Protein AF-0000000079326657 (afdb_homodimer)

Nearest PDB structures (foldseek):
  1sd4-assembly1_B  TM=8.978E-01  e=1.562E-07  Staphylococcus aureus
  1xsd-assembly1_A-2  TM=8.462E-01  e=5.809E-07  Staphylococcus aureus
  1sax-assembly1_A  TM=8.426E-01  e=8.999E-07  Staphylococcus aureus subsp. aureus N315
  1p6r-assembly1_A  TM=9.127E-01  e=4.926E-05  Bacillus licheniformis
  2mh2-assembly1_A  TM=9.034E-01  e=1.273E-03  Mus musculus

pLDDT: mean 90.38, std 8.53, range [45.41, 98.25]

Radius of gyration: 21.2 Å; Cα contacts (8 Å, |Δi|>4): 257; chains: 2; bounding box: 52×60×44 Å

Foldseek 3Di:
DDDDDDDPLLVLLVVQQLVDPDWDWLVSSQVVVCVPPVDDSVSSVVSVVVCVVSVQWDWDDDDPTITIHGPAHPVRVCVVVVVVCCCPPVVVDPVSVVVVCVVVVVDDPVNVVVVVVVVVVVVD/DDDDDDDPLLVLLVVQQLVDPDWDWLVSSQVVVCVPPVDDSVSSVVSVVVCVVSVQWDWDDDDPTITIHGPAHPVRVCVVVVVVCCCPVVVVDPVSVVVVCVVVVVDDPVNVVVVVVVVVVVVD

Structure (mmCIF, N/CA/C/O backbone):
data_AF-0000000079326657-model_v1
#
loop_
_entity.id
_entity.type
_entity.pdbx_description
1 polymer 'Transcriptional regulator'
#
loop_
_atom_site.group_PDB
_atom_site.id
_atom_site.type_symbol
_atom_site.label_atom_id
_atom_site.label_alt_id
_atom_site.label_comp_id
_atom_site.label_asym_id
_atom_site.label_entity_id
_atom_site.label_seq_id
_atom_site.pdbx_PDB_ins_code
_atom_site.Cartn_x
_atom_site.Cartn_y
_atom_site.Cartn_z
_atom_site.occupancy
_atom_site.B_iso_or_equiv
_atom_site.auth_seq_id
_atom_site.auth_comp_id
_atom_site.auth_asym_id
_atom_site.auth_atom_id
_atom_site.pdbx_PDB_model_num
ATOM 1 N N . MET A 1 1 ? 8.898 -16.25 8.758 1 51.97 1 MET A N 1
ATOM 2 C CA . MET A 1 1 ? 9.469 -15.336 7.773 1 51.97 1 MET A CA 1
ATOM 3 C C . MET A 1 1 ? 8.656 -14.039 7.699 1 51.97 1 MET A C 1
ATOM 5 O O . MET A 1 1 ? 7.422 -14.078 7.68 1 51.97 1 MET A O 1
ATOM 9 N N . ASN A 1 2 ? 9.188 -12.836 8.07 1 71.56 2 ASN A N 1
ATOM 10 C CA . ASN A 1 2 ? 8.469 -11.57 8.172 1 71.56 2 ASN A CA 1
ATOM 11 C C . ASN A 1 2 ? 8.242 -10.938 6.805 1 71.56 2 ASN A C 1
ATOM 13 O O . ASN A 1 2 ? 9.195 -10.672 6.07 1 71.56 2 ASN A O 1
ATOM 17 N N . ILE A 1 3 ? 7.027 -11.086 6.191 1 86.12 3 ILE A N 1
ATOM 18 C CA . ILE A 1 3 ? 6.672 -10.57 4.871 1 86.12 3 ILE A CA 1
ATOM 19 C C . ILE A 1 3 ? 6.832 -9.055 4.844 1 86.12 3 ILE A C 1
ATOM 21 O O . ILE A 1 3 ? 6.434 -8.367 5.785 1 86.12 3 ILE A O 1
ATOM 25 N N . SER A 1 4 ? 7.668 -8.641 3.816 1 87.62 4 SER A N 1
ATOM 26 C CA . SER A 1 4 ? 7.828 -7.199 3.639 1 87.62 4 SER A CA 1
ATOM 27 C C . SER A 1 4 ? 6.953 -6.684 2.5 1 87.62 4 SER A C 1
ATOM 29 O O . SER A 1 4 ? 6.656 -7.418 1.556 1 87.62 4 SER A O 1
ATOM 31 N N . LYS A 1 5 ? 6.547 -5.473 2.67 1 89.12 5 LYS A N 1
ATOM 32 C CA . LYS A 1 5 ? 5.801 -4.844 1.583 1 89.12 5 LYS A CA 1
ATOM 33 C C . LYS A 1 5 ? 6.68 -4.668 0.345 1 89.12 5 LYS A C 1
ATOM 35 O O . LYS A 1 5 ? 7.855 -4.316 0.457 1 89.12 5 LYS A O 1
ATOM 40 N N . ILE A 1 6 ? 6.094 -4.852 -0.847 1 91.44 6 ILE A N 1
ATOM 41 C CA . ILE A 1 6 ? 6.875 -4.719 -2.072 1 91.44 6 ILE A CA 1
ATOM 42 C C . ILE A 1 6 ? 6.199 -3.719 -3.008 1 91.44 6 ILE A C 1
ATOM 44 O O . ILE A 1 6 ? 4.984 -3.527 -2.949 1 91.44 6 ILE A O 1
ATOM 48 N N . PRO A 1 7 ? 7.012 -3.084 -3.881 1 90.06 7 PRO A N 1
ATOM 49 C CA . PRO A 1 7 ? 6.445 -2.119 -4.824 1 90.06 7 PRO A CA 1
ATOM 50 C C . PRO A 1 7 ? 5.605 -2.783 -5.914 1 90.06 7 PRO A C 1
ATOM 52 O O . PRO A 1 7 ? 5.641 -4.008 -6.066 1 90.06 7 PRO A O 1
ATOM 55 N N . GLN A 1 8 ? 4.934 -1.971 -6.727 1 88.25 8 GLN A N 1
ATOM 56 C CA . GLN A 1 8 ? 4 -2.439 -7.746 1 88.25 8 GLN A CA 1
ATOM 57 C C . GLN A 1 8 ? 4.711 -3.289 -8.797 1 88.25 8 GLN A C 1
ATOM 59 O O . GLN A 1 8 ? 4.164 -4.289 -9.266 1 88.25 8 GLN A O 1
ATOM 64 N N . SER A 1 9 ? 5.902 -2.873 -9.125 1 90.56 9 SER A N 1
ATOM 65 C CA . SER A 1 9 ? 6.637 -3.602 -10.156 1 90.56 9 SER A CA 1
ATOM 66 C C . SER A 1 9 ? 6.941 -5.027 -9.711 1 90.56 9 SER A C 1
ATOM 68 O O . SER A 1 9 ? 6.812 -5.969 -10.492 1 90.56 9 SER A O 1
ATOM 70 N N . GLU A 1 10 ? 7.289 -5.195 -8.484 1 94.69 10 GL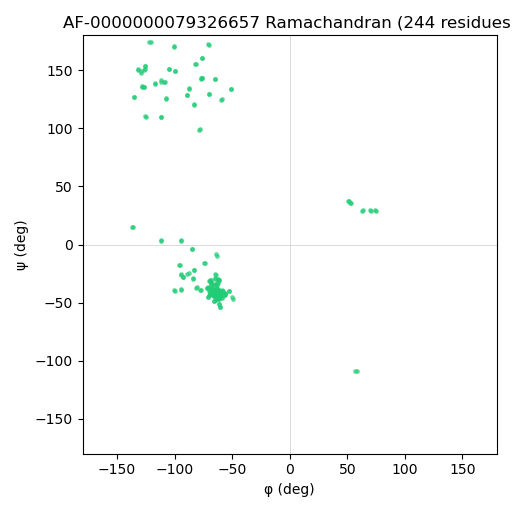U A N 1
ATOM 71 C CA . GLU A 1 10 ? 7.547 -6.523 -7.934 1 94.69 10 GLU A CA 1
ATOM 72 C C . GLU A 1 10 ? 6.254 -7.324 -7.805 1 94.69 10 GLU A C 1
ATOM 74 O O . GLU A 1 10 ? 6.234 -8.531 -8.055 1 94.69 10 GLU A O 1
ATOM 79 N N . LEU A 1 11 ? 5.277 -6.652 -7.461 1 93.06 11 LEU A N 1
ATOM 80 C CA . LEU A 1 11 ? 3.982 -7.305 -7.309 1 93.06 11 LEU A CA 1
ATOM 81 C C . LEU A 1 11 ? 3.494 -7.859 -8.641 1 93.06 11 LEU A C 1
ATOM 83 O O . LEU A 1 11 ? 2.926 -8.953 -8.688 1 93.06 11 LEU A O 1
ATOM 87 N N . ASN A 1 12 ? 3.723 -7.141 -9.641 1 92.38 12 ASN A N 1
ATOM 88 C CA . ASN A 1 12 ? 3.334 -7.605 -10.969 1 92.38 12 ASN A CA 1
ATOM 89 C C . ASN A 1 12 ? 4.02 -8.922 -11.328 1 92.38 12 ASN A C 1
ATOM 91 O O . ASN A 1 12 ? 3.4 -9.805 -11.93 1 92.38 12 ASN A O 1
ATOM 95 N N . VAL A 1 13 ? 5.234 -8.977 -10.969 1 95.25 13 VAL A N 1
ATOM 96 C CA . VAL A 1 13 ? 5.98 -10.211 -11.211 1 95.25 13 VAL A CA 1
ATOM 97 C C . VAL A 1 13 ? 5.387 -11.344 -10.391 1 95.25 13 VAL A C 1
ATOM 99 O O . VAL A 1 13 ? 5.184 -12.453 -10.898 1 95.25 13 VAL A O 1
ATOM 102 N N . MET A 1 14 ? 5.09 -11.055 -9.156 1 95.75 14 MET A N 1
ATOM 103 C CA . MET A 1 14 ? 4.539 -12.07 -8.266 1 95.75 14 MET A CA 1
ATOM 104 C C . MET A 1 14 ? 3.193 -12.57 -8.781 1 95.75 14 MET A C 1
ATOM 106 O O . MET A 1 14 ? 2.879 -13.758 -8.664 1 95.75 14 MET A O 1
ATOM 110 N N . LYS A 1 15 ? 2.428 -11.664 -9.305 1 94 15 LYS A N 1
ATOM 111 C CA . LYS A 1 15 ? 1.13 -12.055 -9.852 1 94 15 LYS A CA 1
ATOM 112 C C . LYS A 1 15 ? 1.285 -13.102 -10.945 1 94 15 LYS A C 1
ATOM 114 O O . LYS A 1 15 ? 0.488 -14.039 -11.039 1 94 15 LYS A O 1
ATOM 119 N N . VAL A 1 16 ? 2.293 -12.945 -11.773 1 94.75 16 VAL A N 1
ATOM 120 C CA . VAL A 1 16 ? 2.57 -13.906 -12.836 1 94.75 16 VAL A CA 1
ATOM 121 C C . VAL A 1 16 ? 2.971 -15.25 -12.227 1 94.75 16 VAL A C 1
ATOM 123 O O . VAL A 1 16 ? 2.486 -16.297 -12.656 1 94.75 16 VAL A O 1
ATOM 126 N N . VAL A 1 17 ? 3.787 -15.211 -11.203 1 96.75 17 VAL A N 1
ATOM 127 C CA . VAL A 1 17 ? 4.273 -16.438 -10.57 1 96.75 17 VAL A CA 1
ATOM 128 C C . VAL A 1 17 ? 3.119 -17.141 -9.859 1 96.75 17 VAL A C 1
ATOM 130 O O . VAL A 1 17 ? 2.977 -18.359 -9.969 1 96.75 17 VAL A O 1
ATOM 133 N N . TRP A 1 18 ? 2.295 -16.391 -9.188 1 95.75 18 TRP A N 1
ATOM 134 C CA . TRP A 1 18 ? 1.171 -16.953 -8.445 1 95.75 18 TRP A CA 1
ATOM 135 C C . TRP A 1 18 ? 0.161 -17.594 -9.391 1 95.75 18 TRP A C 1
ATOM 137 O O . TRP A 1 18 ? -0.56 -18.516 -9 1 95.75 18 TRP A O 1
ATOM 147 N N . ALA A 1 19 ? 0.091 -17.094 -10.539 1 93.88 19 ALA A N 1
ATOM 148 C CA . ALA A 1 19 ? -0.879 -17.594 -11.508 1 93.88 19 ALA A CA 1
ATOM 149 C C . ALA A 1 19 ? -0.447 -18.953 -12.062 1 93.88 19 ALA A C 1
ATOM 151 O O . ALA A 1 19 ? -1.248 -19.672 -12.672 1 93.88 19 ALA A O 1
ATOM 152 N N . SER A 1 20 ? 0.834 -19.125 -11.773 1 92 20 SER A N 1
ATOM 153 C CA . SER A 1 20 ? 1.354 -20.391 -12.266 1 92 20 SER A CA 1
ATOM 154 C C . SER A 1 20 ? 1.181 -21.5 -11.227 1 92 20 SER A C 1
ATOM 156 O O . SER A 1 20 ? 1.355 -21.266 -10.031 1 92 20 SER A O 1
ATOM 158 N N . ASN A 1 21 ? 0.667 -22.578 -11.477 1 84.19 21 ASN A N 1
ATOM 159 C CA . ASN A 1 21 ? 0.466 -23.703 -10.57 1 84.19 21 ASN A CA 1
ATOM 160 C C . ASN A 1 21 ? 1.79 -24.359 -10.188 1 84.19 21 ASN A C 1
ATOM 162 O O . ASN A 1 21 ? 1.931 -24.875 -9.078 1 84.19 21 ASN A O 1
ATOM 166 N N . ASP A 1 22 ? 2.752 -24.344 -11.07 1 90.25 22 ASP A N 1
ATOM 167 C CA . ASP A 1 22 ? 4.059 -24.969 -10.883 1 90.25 22 ASP A CA 1
ATOM 168 C C . ASP A 1 22 ? 5.18 -23.938 -10.992 1 90.25 22 ASP A C 1
ATOM 170 O O . ASP A 1 22 ? 4.918 -22.75 -11.188 1 90.25 22 ASP A O 1
ATOM 174 N N . ALA A 1 23 ? 6.406 -24.469 -10.688 1 95.75 23 ALA A N 1
ATOM 175 C CA . ALA A 1 23 ? 7.562 -23.609 -10.922 1 95.75 23 ALA A CA 1
ATOM 176 C C . ALA A 1 23 ? 7.535 -23.031 -12.336 1 95.75 23 ALA A C 1
ATOM 178 O O . ALA A 1 23 ? 7.18 -23.719 -13.289 1 95.75 23 ALA A O 1
ATOM 179 N N . ILE A 1 24 ? 7.777 -21.766 -12.406 1 97.31 24 ILE A N 1
ATOM 180 C CA . ILE A 1 24 ? 7.723 -21.094 -13.695 1 97.31 24 ILE A CA 1
ATOM 181 C C . ILE A 1 24 ? 9.125 -20.656 -14.109 1 97.31 24 ILE A C 1
ATOM 183 O O . ILE A 1 24 ? 9.906 -20.188 -13.273 1 97.31 24 ILE A O 1
ATOM 187 N N . SER A 1 25 ? 9.422 -20.766 -15.367 1 96.88 25 SER A N 1
ATOM 188 C CA . SER A 1 25 ? 10.766 -20.438 -15.852 1 96.88 25 SER A CA 1
ATOM 189 C C . SER A 1 25 ? 10.922 -18.938 -16.078 1 96.88 25 SER A C 1
ATOM 191 O O . SER A 1 25 ? 9.938 -18.234 -16.281 1 96.88 25 SER A O 1
ATOM 193 N N . SER A 1 26 ? 12.156 -18.516 -16.016 1 95.38 26 SER A N 1
ATOM 194 C CA . SER A 1 26 ? 12.453 -17.125 -16.344 1 95.38 26 SER A CA 1
ATOM 195 C C . SER A 1 26 ? 11.891 -16.734 -17.703 1 95.38 26 SER A C 1
ATOM 197 O O . SER A 1 26 ? 11.328 -15.648 -17.859 1 95.38 26 SER A O 1
ATOM 199 N N . LYS A 1 27 ? 12 -17.641 -18.641 1 94.69 27 LYS A N 1
ATOM 200 C CA . LYS A 1 27 ? 11.5 -17.391 -20 1 94.69 27 LYS A CA 1
ATOM 201 C C . LYS A 1 27 ? 10 -17.141 -19.984 1 94.69 27 LYS A C 1
ATOM 203 O O . LYS A 1 27 ? 9.516 -16.203 -20.641 1 94.69 27 LYS A O 1
ATOM 208 N N . GLU A 1 28 ? 9.273 -17.938 -19.312 1 94.69 28 GLU A N 1
ATOM 209 C CA . GLU A 1 28 ? 7.82 -17.812 -19.25 1 94.69 28 GLU A CA 1
ATOM 210 C C . GLU A 1 28 ? 7.414 -16.516 -18.562 1 94.69 28 GLU A C 1
ATOM 212 O O . GLU A 1 28 ? 6.477 -15.836 -18.984 1 94.69 28 GLU A O 1
ATOM 217 N N . VAL A 1 29 ? 8.109 -16.141 -17.469 1 95.75 29 VAL A N 1
ATOM 218 C CA . VAL A 1 29 ? 7.805 -14.914 -16.734 1 95.75 29 VAL A CA 1
ATOM 219 C C . VAL A 1 29 ? 8.023 -13.703 -17.656 1 95.75 29 VAL A C 1
ATOM 221 O O . VAL A 1 29 ? 7.184 -12.805 -17.703 1 95.75 29 VAL A O 1
ATOM 224 N N . ILE A 1 30 ? 9.133 -13.734 -18.391 1 94.44 30 ILE A N 1
ATOM 225 C CA . ILE A 1 30 ? 9.492 -12.641 -19.281 1 94.44 30 ILE A CA 1
ATOM 226 C C . ILE A 1 30 ? 8.43 -12.492 -20.375 1 94.44 30 ILE A C 1
ATOM 228 O O . ILE A 1 30 ? 7.957 -11.383 -20.641 1 94.44 30 ILE A O 1
ATOM 232 N N . THR A 1 31 ? 8.039 -13.617 -20.953 1 94.06 31 THR A N 1
ATOM 233 C CA . THR A 1 31 ? 7.062 -13.609 -22.047 1 94.06 31 THR A CA 1
ATOM 234 C C . THR A 1 31 ? 5.727 -13.055 -21.562 1 94.06 31 THR A C 1
ATOM 236 O O . THR A 1 31 ? 5.121 -12.219 -22.234 1 94.06 31 THR A O 1
ATOM 239 N N . LYS A 1 32 ? 5.312 -13.461 -20.375 1 92.38 32 LYS A N 1
ATOM 240 C CA . LYS A 1 32 ? 4.023 -13.039 -19.828 1 92.38 32 LYS A CA 1
ATOM 241 C C . LYS A 1 32 ? 4.027 -11.555 -19.484 1 92.38 32 LYS A C 1
ATOM 243 O O . LYS A 1 32 ? 3.02 -10.859 -19.656 1 92.38 32 LYS A O 1
ATOM 248 N N . LEU A 1 33 ? 5.16 -11.062 -19.031 1 91.94 33 LEU A N 1
ATOM 249 C CA . LEU A 1 33 ? 5.25 -9.656 -18.641 1 91.94 33 LEU A CA 1
ATOM 250 C C . LEU A 1 33 ? 5.434 -8.766 -19.875 1 91.94 33 LEU A C 1
ATOM 252 O O . LEU A 1 33 ? 4.969 -7.625 -19.891 1 91.94 33 LEU A O 1
ATOM 256 N N . GLN A 1 34 ? 6.16 -9.219 -20.828 1 88.12 34 GLN A N 1
ATOM 257 C CA . GLN A 1 34 ? 6.32 -8.461 -22.078 1 88.12 34 GLN A CA 1
ATOM 258 C C . GLN A 1 34 ? 4.98 -8.266 -22.766 1 88.12 34 GLN A C 1
ATOM 260 O O . GLN A 1 34 ? 4.719 -7.199 -23.344 1 88.12 34 GLN A O 1
ATOM 265 N N . GLU A 1 35 ? 4.27 -9.266 -22.75 1 81.75 35 GLU A N 1
ATOM 266 C CA . GLU A 1 35 ? 2.947 -9.203 -23.359 1 81.75 35 GLU A CA 1
ATOM 267 C C . GLU A 1 35 ? 2.059 -8.18 -22.656 1 81.75 35 GLU A C 1
ATOM 269 O O . GLU A 1 35 ? 1.259 -7.496 -23.297 1 81.75 35 GLU A O 1
ATOM 274 N N . LYS A 1 36 ? 2.285 -8.008 -21.422 1 72.25 36 LYS A N 1
ATOM 275 C CA . LYS A 1 36 ? 1.394 -7.164 -20.641 1 72.25 36 LYS A CA 1
ATOM 276 C C . LYS A 1 36 ? 1.917 -5.734 -20.562 1 72.25 36 LYS A C 1
ATOM 278 O O . LYS A 1 36 ? 1.144 -4.777 -20.656 1 72.25 36 LYS A O 1
ATOM 283 N N . ASN A 1 37 ? 3.277 -5.559 -20.422 1 70.06 37 ASN A N 1
ATOM 284 C CA . ASN A 1 37 ? 3.711 -4.207 -20.078 1 70.06 37 ASN A CA 1
ATOM 285 C C . ASN A 1 37 ? 4.914 -3.775 -20.906 1 70.06 37 ASN A C 1
ATOM 287 O O . ASN A 1 37 ? 5.566 -2.779 -20.594 1 70.06 37 ASN A O 1
ATOM 291 N N . SER A 1 38 ? 5.152 -4.477 -21.922 1 77.06 38 SER A N 1
ATOM 292 C CA . SER A 1 38 ? 6.316 -4.141 -22.734 1 77.06 38 SER A CA 1
ATOM 293 C C . SER A 1 38 ? 7.578 -4.047 -21.875 1 77.06 38 SER A C 1
ATOM 295 O O . SER A 1 38 ? 8.414 -3.17 -22.094 1 77.06 38 SER A O 1
ATOM 297 N N . TRP A 1 39 ? 7.629 -4.879 -20.906 1 81.25 39 TRP A N 1
ATOM 298 C CA . TRP A 1 39 ? 8.766 -4.879 -19.984 1 81.25 39 TRP A CA 1
ATOM 299 C C . TRP A 1 39 ? 9.984 -5.527 -20.625 1 81.25 39 TRP A C 1
ATOM 301 O O . TRP A 1 39 ? 9.875 -6.57 -21.266 1 81.25 39 TRP A O 1
ATOM 311 N N . LYS A 1 40 ? 11.016 -4.836 -20.203 1 87 40 LYS A N 1
ATOM 312 C CA . LYS A 1 40 ? 12.281 -5.348 -20.719 1 87 40 LYS A CA 1
ATOM 313 C C . LYS A 1 40 ? 12.711 -6.602 -19.969 1 87 40 LYS A C 1
ATOM 315 O O . LYS A 1 40 ? 12.523 -6.691 -18.75 1 87 40 LYS A O 1
ATOM 320 N N . ARG A 1 41 ? 13.266 -7.477 -20.734 1 90.12 41 ARG A N 1
ATOM 321 C CA . ARG A 1 41 ? 13.812 -8.703 -20.156 1 90.12 41 ARG A CA 1
ATOM 322 C C . ARG A 1 41 ? 14.703 -8.398 -18.953 1 90.12 41 ARG A C 1
ATOM 324 O O . ARG A 1 41 ? 14.57 -9.023 -17.906 1 90.12 41 ARG A O 1
ATOM 331 N N . THR A 1 42 ? 15.602 -7.48 -18.984 1 91.56 42 THR A N 1
ATOM 332 C CA . THR A 1 42 ? 16.547 -7.148 -17.922 1 91.56 42 THR A CA 1
ATOM 333 C C . THR A 1 42 ? 15.82 -6.66 -16.672 1 91.56 42 THR A C 1
ATOM 335 O O . THR A 1 42 ? 16.234 -6.945 -15.555 1 91.56 42 THR A O 1
ATOM 338 N N . THR A 1 43 ? 14.75 -5.98 -16.875 1 92.62 43 THR A N 1
ATOM 339 C CA . THR A 1 43 ? 13.938 -5.512 -15.766 1 92.62 43 THR A CA 1
ATOM 340 C C . THR A 1 43 ? 13.32 -6.684 -15.008 1 92.62 43 THR A C 1
ATOM 342 O O . THR A 1 43 ? 13.383 -6.742 -13.781 1 92.62 43 THR A O 1
ATOM 345 N N . THR A 1 44 ? 12.844 -7.566 -15.859 1 95.25 44 THR A N 1
ATOM 346 C CA . THR A 1 44 ? 12.203 -8.742 -15.273 1 95.25 44 THR A CA 1
ATOM 347 C C . THR A 1 44 ? 13.203 -9.547 -14.453 1 95.25 44 THR A C 1
ATOM 349 O O . THR A 1 44 ? 12.914 -9.93 -13.312 1 95.25 44 THR A O 1
ATOM 352 N N . LEU A 1 45 ? 14.359 -9.703 -15 1 95.25 45 LEU A N 1
ATOM 353 C CA . LEU A 1 45 ? 15.367 -10.508 -14.328 1 95.25 45 LEU A CA 1
ATOM 354 C C . LEU A 1 45 ? 15.844 -9.828 -13.047 1 95.25 45 LEU A C 1
ATOM 356 O O . LEU A 1 45 ? 16.062 -10.492 -12.031 1 95.25 45 LEU A O 1
ATOM 360 N N . THR A 1 46 ? 15.969 -8.547 -13.07 1 96.31 46 THR A N 1
ATOM 361 C CA . THR A 1 46 ? 16.359 -7.789 -11.891 1 96.31 46 THR A CA 1
ATOM 362 C C . THR A 1 46 ? 15.312 -7.93 -10.781 1 96.31 46 THR A C 1
ATOM 364 O O . THR A 1 46 ? 15.664 -8.133 -9.617 1 96.31 46 THR A O 1
ATOM 367 N N . LEU A 1 47 ? 14.102 -7.914 -11.156 1 96.75 47 LEU A N 1
ATOM 368 C CA . LEU A 1 47 ? 13.016 -8.008 -10.188 1 96.75 47 LEU A CA 1
ATOM 369 C C . LEU A 1 47 ? 12.93 -9.414 -9.609 1 96.75 47 LEU A C 1
ATOM 371 O O . LEU A 1 47 ? 12.656 -9.578 -8.414 1 96.75 47 LEU A O 1
ATOM 375 N N . LEU A 1 48 ? 13.18 -10.359 -10.469 1 97.69 48 LEU A N 1
ATOM 376 C CA . LEU A 1 48 ? 13.18 -11.734 -10 1 97.69 48 LEU A CA 1
ATOM 377 C C . LEU A 1 48 ? 14.289 -11.953 -8.969 1 97.69 48 LEU A C 1
ATOM 379 O O . LEU A 1 48 ? 14.055 -12.57 -7.926 1 97.69 48 LEU A O 1
ATOM 383 N N . ALA A 1 49 ? 15.414 -11.461 -9.234 1 97.56 49 ALA A N 1
ATOM 384 C CA . ALA A 1 49 ? 16.547 -11.586 -8.312 1 97.56 49 ALA A CA 1
ATOM 385 C C . ALA A 1 49 ? 16.234 -10.906 -6.98 1 97.56 49 ALA A C 1
ATOM 387 O O . ALA A 1 49 ? 16.562 -11.43 -5.914 1 97.56 49 ALA A O 1
ATOM 388 N N . LYS A 1 50 ? 15.609 -9.789 -7.02 1 97.31 50 LYS A N 1
ATOM 389 C CA . LYS A 1 50 ? 15.234 -9.055 -5.812 1 97.31 50 LYS A CA 1
ATOM 390 C C . LYS A 1 50 ? 14.219 -9.844 -4.984 1 97.31 50 LYS A C 1
ATOM 392 O O . LYS A 1 50 ? 14.32 -9.906 -3.758 1 97.31 50 LYS A O 1
ATOM 397 N N . LEU A 1 51 ? 13.336 -10.461 -5.645 1 97.75 51 LEU A N 1
ATOM 398 C CA . LEU A 1 51 ? 12.297 -11.227 -4.973 1 97.75 51 LEU A CA 1
ATOM 399 C C . LEU A 1 51 ? 12.883 -12.477 -4.312 1 97.75 51 LEU A C 1
ATOM 401 O O . LEU A 1 51 ? 12.406 -12.906 -3.26 1 97.75 51 LEU A O 1
ATOM 405 N N . VAL A 1 52 ? 13.93 -13.031 -4.902 1 97.62 52 VAL A N 1
ATOM 406 C CA . VAL A 1 52 ? 14.625 -14.156 -4.293 1 97.62 52 VAL A CA 1
ATOM 407 C C . VAL A 1 52 ? 15.359 -13.695 -3.035 1 97.62 52 VAL A C 1
ATOM 409 O O . VAL A 1 52 ? 15.297 -14.352 -1.994 1 97.62 52 VAL A O 1
ATOM 412 N N . ARG A 1 53 ? 15.984 -12.586 -3.172 1 96.62 53 ARG A N 1
ATOM 413 C CA . ARG A 1 53 ? 16.703 -12.039 -2.029 1 96.62 53 ARG A CA 1
ATOM 414 C C . ARG A 1 53 ? 15.758 -11.727 -0.876 1 96.62 53 ARG A C 1
ATOM 416 O O . ARG A 1 53 ? 16.109 -11.922 0.291 1 96.62 53 ARG A O 1
ATOM 423 N N . LYS A 1 54 ? 14.578 -11.336 -1.214 1 95.94 54 LYS A N 1
ATOM 424 C CA . LYS A 1 54 ? 13.578 -10.977 -0.21 1 95.94 54 LYS A CA 1
ATOM 425 C C . LYS A 1 54 ? 12.836 -12.211 0.296 1 95.94 54 LYS A C 1
ATOM 427 O O . LYS A 1 54 ? 11.914 -12.094 1.099 1 95.94 54 LYS A O 1
ATOM 432 N N . GLU A 1 55 ? 13.164 -13.352 -0.316 1 96.75 55 GLU A N 1
ATOM 433 C CA . GLU A 1 55 ? 12.625 -14.641 0.091 1 96.75 55 GLU A CA 1
ATOM 434 C C . GLU A 1 55 ? 11.141 -14.758 -0.27 1 96.75 55 GLU A C 1
ATOM 436 O O . GLU A 1 55 ? 10.375 -15.398 0.447 1 96.75 55 GLU A O 1
ATOM 441 N N . PHE A 1 56 ? 10.812 -14.055 -1.307 1 97.56 56 PHE A N 1
ATOM 442 C CA . PHE A 1 56 ? 9.484 -14.234 -1.874 1 97.56 56 PHE A CA 1
ATOM 443 C C . PHE A 1 56 ? 9.453 -15.422 -2.828 1 97.56 56 PHE A C 1
ATOM 445 O O . PHE A 1 56 ? 8.414 -16.062 -2.996 1 97.56 56 PHE A O 1
ATOM 452 N N . LEU A 1 57 ? 10.633 -15.641 -3.414 1 97.88 57 LEU A N 1
ATOM 453 C CA . LEU A 1 57 ? 10.781 -16.703 -4.402 1 97.88 57 LEU A CA 1
ATOM 454 C C . LEU A 1 57 ? 12.008 -17.562 -4.102 1 97.88 57 LEU A C 1
ATOM 456 O O . LEU A 1 57 ? 12.992 -17.062 -3.549 1 97.88 57 LEU A O 1
ATOM 460 N N . SER A 1 58 ? 11.914 -18.75 -4.477 1 97.88 58 SER A N 1
ATOM 461 C CA . SER A 1 58 ? 13.086 -19.609 -4.617 1 97.88 58 SER A CA 1
ATOM 462 C C . SER A 1 58 ? 13.453 -19.797 -6.086 1 97.88 58 SER A C 1
ATOM 464 O O . SER A 1 58 ? 12.594 -19.75 -6.961 1 97.88 58 SER A O 1
ATOM 466 N N . ALA A 1 59 ? 14.688 -20 -6.309 1 97.88 59 ALA A N 1
ATOM 467 C CA . ALA A 1 59 ? 15.188 -20.156 -7.672 1 97.88 59 ALA A CA 1
ATOM 468 C C . ALA A 1 59 ? 16.031 -21.422 -7.801 1 97.88 59 ALA A C 1
ATOM 470 O O . ALA A 1 59 ? 16.812 -21.75 -6.902 1 97.88 59 ALA A O 1
ATOM 471 N N . GLU A 1 60 ? 15.766 -22.109 -8.883 1 97.31 60 GLU A N 1
ATOM 472 C CA . GLU A 1 60 ? 16.547 -23.297 -9.211 1 97.31 60 GLU A CA 1
ATOM 473 C C . GLU A 1 60 ? 16.922 -23.312 -10.688 1 97.31 60 GLU A C 1
ATOM 475 O O . GLU A 1 60 ? 16.047 -23.234 -11.555 1 97.31 60 GLU A O 1
ATOM 480 N N . LYS A 1 61 ? 18.141 -23.453 -10.891 1 95.94 61 LYS A N 1
ATOM 481 C CA . LYS A 1 61 ? 18.578 -23.547 -12.281 1 95.94 61 LYS A CA 1
ATOM 482 C C . LYS A 1 61 ? 18.422 -24.969 -12.805 1 95.94 61 LYS A C 1
ATOM 484 O O . LYS A 1 61 ? 18.938 -25.922 -12.203 1 95.94 61 LYS A O 1
ATOM 489 N N . ILE A 1 62 ? 17.688 -25.141 -13.781 1 93.44 62 ILE A N 1
ATOM 490 C CA . ILE A 1 62 ? 17.5 -26.422 -14.445 1 93.44 62 ILE A CA 1
ATOM 491 C C . ILE A 1 62 ? 17.812 -26.297 -15.93 1 93.44 62 ILE A C 1
ATOM 493 O O . ILE A 1 62 ? 17 -25.766 -16.703 1 93.44 62 ILE A O 1
ATOM 497 N N . LYS A 1 63 ? 18.875 -26.891 -16.297 1 91.75 63 LYS A N 1
ATOM 498 C CA . LYS A 1 63 ? 19.328 -26.844 -17.688 1 91.75 63 LYS A CA 1
ATOM 499 C C . LYS A 1 63 ? 19.547 -25.391 -18.141 1 91.75 63 LYS A C 1
ATOM 501 O O . LYS A 1 63 ? 20.328 -24.656 -17.531 1 91.75 63 LYS A O 1
ATOM 506 N N . MET A 1 64 ? 18.672 -24.828 -19.047 1 91.75 64 MET A N 1
ATOM 507 C CA . MET A 1 64 ? 18.891 -23.531 -19.688 1 91.75 64 MET A CA 1
ATOM 508 C C . MET A 1 64 ? 18.172 -22.422 -18.938 1 91.75 64 MET A C 1
ATOM 510 O O . MET A 1 64 ? 18.562 -21.25 -19.047 1 91.75 64 MET A O 1
ATOM 514 N N . TYR A 1 65 ? 17.25 -22.844 -18.141 1 93.75 65 TYR A N 1
ATOM 515 C CA . TYR A 1 65 ? 16.438 -21.797 -17.547 1 93.75 65 TYR A CA 1
ATOM 516 C C . TYR A 1 65 ? 16.406 -21.906 -16.031 1 93.75 65 TYR A C 1
ATOM 518 O O . TYR A 1 65 ? 16.719 -22.969 -15.477 1 93.75 65 TYR A O 1
ATOM 526 N N . THR A 1 66 ? 16.25 -20.766 -15.406 1 97.19 66 THR A N 1
ATOM 527 C CA . THR A 1 66 ? 16 -20.734 -13.969 1 97.19 66 THR A CA 1
ATOM 528 C C . THR A 1 66 ? 14.508 -20.844 -13.68 1 97.19 66 THR A C 1
ATOM 530 O O . THR A 1 66 ? 13.695 -20.188 -14.32 1 97.19 66 THR A O 1
ATOM 533 N N . TYR A 1 67 ? 14.172 -21.688 -12.734 1 97.94 67 TYR A N 1
ATOM 534 C CA . TYR A 1 67 ? 12.781 -21.859 -12.352 1 97.94 67 TYR A CA 1
ATOM 535 C C . TYR A 1 67 ? 12.508 -21.25 -10.977 1 97.94 67 TYR A C 1
ATOM 537 O O . TYR A 1 67 ? 13.328 -21.375 -10.07 1 97.94 67 TYR A O 1
ATOM 545 N N . TYR A 1 68 ? 11.344 -20.609 -10.891 1 98.25 68 TYR A N 1
ATOM 546 C CA . TYR A 1 68 ? 10.984 -19.891 -9.672 1 98.25 68 TYR A CA 1
ATOM 547 C C . TYR A 1 68 ? 9.742 -20.484 -9.031 1 98.25 68 TYR A C 1
ATOM 549 O O . TYR A 1 68 ? 8.797 -20.859 -9.727 1 98.25 68 TYR A O 1
ATOM 557 N N . THR A 1 69 ? 9.836 -20.562 -7.723 1 97.38 69 THR A N 1
ATOM 558 C CA . THR A 1 69 ? 8.711 -21.016 -6.91 1 97.38 69 THR A CA 1
ATOM 559 C C . THR A 1 69 ? 8.391 -20.016 -5.812 1 97.38 69 THR A C 1
ATOM 561 O O . THR A 1 69 ? 9.289 -19.516 -5.137 1 97.38 69 THR A O 1
ATOM 564 N N . ALA A 1 70 ? 7.074 -19.797 -5.711 1 97.06 70 ALA A N 1
ATOM 565 C CA . ALA A 1 70 ? 6.672 -18.828 -4.684 1 97.06 70 ALA A CA 1
ATOM 566 C C . ALA A 1 70 ? 6.887 -19.406 -3.285 1 97.06 70 ALA A C 1
ATOM 568 O O . ALA A 1 70 ? 6.48 -20.531 -2.998 1 97.06 70 ALA A O 1
ATOM 569 N N . LEU A 1 71 ? 7.559 -18.641 -2.426 1 96.5 71 LEU A N 1
ATOM 570 C CA . LEU A 1 71 ? 7.73 -19.016 -1.025 1 96.5 71 LEU A CA 1
ATOM 571 C C . LEU A 1 71 ? 6.633 -18.406 -0.163 1 96.5 71 LEU A C 1
ATOM 573 O O . LEU A 1 71 ? 6.324 -18.922 0.916 1 96.5 71 LEU A O 1
ATOM 577 N N . ILE A 1 72 ? 6.098 -17.266 -0.605 1 95.25 72 ILE A N 1
ATOM 578 C CA . ILE A 1 72 ? 4.938 -16.609 -0.009 1 95.25 72 ILE A CA 1
ATOM 579 C C . ILE A 1 72 ? 3.727 -16.766 -0.924 1 95.25 72 ILE A C 1
ATOM 581 O O . ILE A 1 72 ? 3.787 -16.438 -2.109 1 95.25 72 ILE A O 1
ATOM 585 N N . SER A 1 73 ? 2.666 -17.266 -0.382 1 94.06 73 SER A N 1
ATOM 586 C CA . SER A 1 73 ? 1.475 -17.469 -1.202 1 94.06 73 SER A CA 1
ATOM 587 C C . SER A 1 73 ? 0.75 -16.156 -1.456 1 94.06 73 SER A C 1
ATOM 589 O O . SER A 1 73 ? 0.953 -15.172 -0.731 1 94.06 73 SER A O 1
ATOM 591 N N . LYS A 1 74 ? -0.056 -16.156 -2.453 1 92.75 74 LYS A N 1
ATOM 592 C CA . LYS A 1 74 ? -0.887 -14.984 -2.729 1 92.75 74 LYS A CA 1
ATOM 593 C C . LYS A 1 74 ? -1.747 -14.625 -1.521 1 92.75 74 LYS A C 1
ATOM 595 O O . LYS A 1 74 ? -1.837 -13.453 -1.142 1 92.75 74 LYS A O 1
ATOM 600 N N . LYS A 1 75 ? -2.311 -15.625 -0.933 1 91.19 75 LYS A N 1
ATOM 601 C CA . LYS A 1 75 ? -3.182 -15.414 0.219 1 91.19 75 LYS A CA 1
ATOM 602 C C . LYS A 1 75 ? -2.418 -14.773 1.375 1 91.19 75 LYS A C 1
ATOM 604 O O . LYS A 1 75 ? -2.902 -13.828 1.999 1 91.19 75 LYS A O 1
ATOM 609 N N . GLU A 1 76 ? -1.224 -15.258 1.652 1 92.25 76 GLU A N 1
ATOM 610 C CA . GLU A 1 76 ? -0.4 -14.719 2.732 1 92.25 76 GLU A CA 1
ATOM 611 C C . GLU A 1 76 ? -0.072 -13.25 2.496 1 92.25 76 GLU A C 1
ATOM 613 O O . GLU A 1 76 ? -0.164 -12.438 3.414 1 92.25 76 GLU A O 1
ATOM 618 N N . TYR A 1 77 ? 0.282 -13 1.284 1 93.75 77 TYR A N 1
ATOM 619 C CA . TYR A 1 77 ? 0.661 -11.617 0.993 1 93.75 77 TYR A CA 1
ATOM 620 C C . TYR A 1 77 ? -0.552 -10.695 1.048 1 93.75 77 TYR A C 1
ATOM 622 O O . TYR A 1 77 ? -0.462 -9.57 1.545 1 93.75 77 TYR A O 1
ATOM 630 N N . LEU A 1 78 ? -1.627 -11.156 0.508 1 92.5 78 LEU A N 1
ATOM 631 C CA . LEU A 1 78 ? -2.869 -10.391 0.542 1 92.5 78 LEU A CA 1
ATOM 632 C C . LEU A 1 78 ? -3.26 -10.055 1.978 1 92.5 78 LEU A C 1
ATOM 634 O O . LEU A 1 78 ? -3.66 -8.922 2.268 1 92.5 78 LEU A O 1
ATOM 638 N N . GLU A 1 79 ? -3.123 -11.016 2.84 1 91.62 79 GLU A N 1
ATOM 639 C CA . GLU A 1 79 ? -3.461 -10.812 4.246 1 91.62 79 GLU A CA 1
ATOM 640 C C . GLU A 1 79 ? -2.525 -9.797 4.895 1 91.62 79 GLU A C 1
ATOM 642 O O . GLU A 1 79 ? -2.971 -8.922 5.645 1 91.62 79 GLU A O 1
ATOM 647 N N . PHE A 1 80 ? -1.313 -9.984 4.59 1 93.19 80 PHE A N 1
ATOM 648 C CA . PHE A 1 80 ? -0.297 -9.094 5.129 1 93.19 80 PHE A CA 1
ATOM 649 C C . PHE A 1 80 ? -0.551 -7.656 4.684 1 93.19 80 PHE A C 1
ATOM 651 O O . PHE A 1 80 ? -0.656 -6.75 5.512 1 93.19 80 PHE A O 1
ATOM 658 N N . GLU A 1 81 ? -0.683 -7.453 3.369 1 93 81 GLU A N 1
ATOM 659 C CA . GLU A 1 81 ? -0.877 -6.125 2.795 1 93 81 GLU A CA 1
ATOM 660 C C . GLU A 1 81 ? -2.197 -5.516 3.254 1 93 81 GLU A C 1
ATOM 662 O O . GLU A 1 81 ? -2.277 -4.309 3.502 1 93 81 GLU A O 1
ATOM 667 N N . THR A 1 82 ? -3.217 -6.285 3.354 1 95.06 82 THR A N 1
ATOM 668 C CA . THR A 1 82 ? -4.531 -5.805 3.762 1 95.06 82 THR A CA 1
ATOM 669 C C . THR A 1 82 ? -4.504 -5.305 5.203 1 95.06 82 THR A C 1
ATOM 671 O O . THR A 1 82 ? -5.035 -4.234 5.504 1 95.06 82 THR A O 1
ATOM 674 N N . LYS A 1 83 ? -3.855 -6.07 6.047 1 93.62 83 LYS A N 1
ATOM 675 C CA . LYS A 1 83 ? -3.727 -5.66 7.441 1 93.62 83 LYS A CA 1
ATOM 676 C C . LYS A 1 83 ? -2.965 -4.344 7.559 1 93.62 83 LYS A C 1
ATOM 678 O O . LYS A 1 83 ? -3.402 -3.424 8.25 1 93.62 83 LYS A O 1
ATOM 683 N N . TYR A 1 84 ? -1.902 -4.301 6.852 1 90.5 84 TYR A N 1
ATOM 684 C CA . TYR A 1 84 ? -1.062 -3.109 6.887 1 90.5 84 TYR A CA 1
ATOM 685 C C . TYR A 1 84 ? -1.829 -1.888 6.395 1 90.5 84 TYR A C 1
ATOM 687 O O . TYR A 1 84 ? -1.831 -0.843 7.051 1 90.5 84 TYR A O 1
ATOM 695 N N . PHE A 1 85 ? -2.402 -2.07 5.277 1 93.94 85 PHE A N 1
ATOM 696 C CA . PHE A 1 85 ? -3.162 -0.99 4.66 1 93.94 85 PHE A CA 1
ATOM 697 C C . PHE A 1 85 ? -4.289 -0.528 5.574 1 93.94 85 PHE A C 1
ATOM 699 O O . PHE A 1 85 ? -4.465 0.671 5.797 1 93.94 85 PHE A O 1
ATOM 706 N N . PHE A 1 86 ? -5.027 -1.447 6.152 1 95.12 86 PHE A N 1
ATOM 707 C CA . PHE A 1 86 ? -6.199 -1.147 6.969 1 95.12 86 PHE A CA 1
ATOM 708 C C . PHE A 1 86 ? -5.805 -0.396 8.234 1 95.12 86 PHE A C 1
ATOM 710 O O . PHE A 1 86 ? -6.449 0.585 8.609 1 95.12 86 PHE A O 1
ATOM 717 N N . THR A 1 87 ? -4.719 -0.774 8.789 1 91.62 87 THR A N 1
ATOM 718 C CA . THR A 1 87 ? -4.258 -0.199 10.047 1 91.62 87 THR A CA 1
ATOM 719 C C . THR A 1 87 ? -3.633 1.175 9.82 1 91.62 87 THR A C 1
ATOM 721 O O . THR A 1 87 ? -3.959 2.135 10.523 1 91.62 87 THR A O 1
ATOM 724 N N . ASN A 1 88 ? -2.879 1.294 8.719 1 89.25 88 ASN A N 1
ATOM 725 C CA . ASN A 1 88 ? -2.057 2.49 8.562 1 89.25 88 ASN A CA 1
ATOM 726 C C . ASN A 1 88 ? -2.771 3.561 7.746 1 89.25 88 ASN A C 1
ATOM 728 O O . ASN A 1 88 ? -2.492 4.75 7.895 1 89.25 88 ASN A O 1
ATOM 732 N N . ILE A 1 89 ? -3.674 3.115 6.922 1 91.62 89 ILE A N 1
ATOM 733 C CA . ILE A 1 89 ? -4.324 4.07 6.035 1 91.62 89 ILE A CA 1
ATOM 734 C C . ILE A 1 89 ? -5.703 4.434 6.586 1 91.62 89 ILE A C 1
ATOM 736 O O . ILE A 1 89 ? -6.078 5.605 6.617 1 91.62 89 ILE A O 1
ATOM 740 N N . HIS A 1 90 ? -6.383 3.441 7.113 1 93.31 90 HIS A N 1
ATOM 741 C CA . HIS A 1 90 ? -7.746 3.695 7.566 1 93.31 90 HIS A CA 1
ATOM 742 C C . HIS A 1 90 ? -7.848 3.607 9.086 1 93.31 90 HIS A C 1
ATOM 744 O O . HIS A 1 90 ? -8.938 3.732 9.648 1 93.31 90 HIS A O 1
ATOM 750 N N . GLU A 1 91 ? -6.715 3.398 9.734 1 91.38 91 GLU A N 1
ATOM 751 C CA . GLU A 1 91 ? -6.617 3.416 11.188 1 91.38 91 GLU A CA 1
ATOM 752 C C . GLU A 1 91 ? -7.672 2.516 11.82 1 91.38 91 GLU A C 1
ATOM 754 O O . GLU A 1 91 ? -8.383 2.936 12.742 1 91.38 91 GLU A O 1
ATOM 759 N N . ASN A 1 92 ? -7.953 1.431 11.227 1 92.56 92 ASN A N 1
ATOM 760 C CA . ASN A 1 92 ? -8.805 0.365 11.742 1 92.56 92 ASN A CA 1
ATOM 761 C C . ASN A 1 92 ? -10.281 0.753 11.695 1 92.56 92 ASN A C 1
ATOM 763 O O . ASN A 1 92 ? -11.07 0.284 12.508 1 92.56 92 ASN A O 1
ATOM 767 N N . SER A 1 93 ? -10.609 1.558 10.773 1 90.25 93 SER A N 1
ATOM 768 C CA . SER A 1 93 ? -11.992 1.988 10.609 1 90.25 93 SER A CA 1
ATOM 769 C C . SER A 1 93 ? -12.594 1.439 9.32 1 90.25 93 SER A C 1
ATOM 771 O O . SER A 1 93 ? -12.273 1.913 8.234 1 90.25 93 SER A O 1
ATOM 773 N N . LEU A 1 94 ? -13.508 0.517 9.492 1 91.38 94 LEU A N 1
ATOM 774 C CA . LEU A 1 94 ? -14.211 -0.055 8.344 1 91.38 94 LEU A CA 1
ATOM 775 C C . LEU A 1 94 ? -15.055 1.002 7.645 1 91.38 94 LEU A C 1
ATOM 777 O O . LEU A 1 94 ? -15.156 1.001 6.414 1 91.38 94 LEU A O 1
ATOM 781 N N . LYS A 1 95 ? -15.578 1.888 8.391 1 87.81 95 LYS A N 1
ATOM 782 C CA . LYS A 1 95 ? -16.375 2.975 7.832 1 87.81 95 LYS A CA 1
ATOM 783 C C . LYS A 1 95 ? -15.531 3.871 6.93 1 87.81 95 LYS A C 1
ATOM 785 O O . LYS A 1 95 ? -15.953 4.227 5.828 1 87.81 95 LYS A O 1
ATOM 790 N N . SER A 1 96 ? -14.406 4.234 7.395 1 90.81 96 SER A N 1
ATOM 791 C CA . SER A 1 96 ? -13.492 5.051 6.605 1 90.81 96 SER A CA 1
ATOM 792 C C . SER A 1 96 ? -13.164 4.383 5.273 1 90.81 96 SER A C 1
ATOM 794 O O . SER A 1 96 ? -13.188 5.031 4.227 1 90.81 96 SER A O 1
ATOM 796 N N . LEU A 1 97 ? -12.938 3.111 5.324 1 94.25 97 LEU A N 1
ATOM 797 C CA . LEU A 1 97 ? -12.562 2.336 4.148 1 94.25 97 LEU A CA 1
ATOM 798 C C . LEU A 1 97 ? -13.703 2.297 3.135 1 94.25 97 LEU A C 1
ATOM 800 O O . LEU A 1 97 ? -13.508 2.627 1.962 1 94.25 97 LEU A O 1
ATOM 804 N N . ILE A 1 98 ? -14.828 1.999 3.574 1 91 98 ILE A N 1
ATOM 805 C CA . ILE A 1 98 ? -15.984 1.834 2.693 1 91 98 ILE A CA 1
ATOM 806 C C . ILE A 1 98 ? -16.406 3.189 2.129 1 91 98 ILE A C 1
ATOM 808 O O . ILE A 1 98 ? -16.75 3.297 0.954 1 91 98 ILE A O 1
ATOM 812 N N . THR A 1 99 ? -16.359 4.188 2.949 1 87.94 99 THR A N 1
ATOM 813 C CA . THR A 1 99 ? -16.688 5.531 2.498 1 87.94 99 THR A CA 1
ATOM 814 C C . THR A 1 99 ? -15.742 5.988 1.393 1 87.94 99 THR A C 1
ATOM 816 O O . THR A 1 99 ? -16.188 6.539 0.381 1 87.94 99 THR A O 1
ATOM 819 N N . ALA A 1 100 ? -14.484 5.727 1.552 1 92.25 100 ALA A N 1
ATOM 820 C CA . ALA A 1 100 ? -13.492 6.109 0.549 1 92.25 100 ALA A CA 1
ATOM 821 C C . ALA A 1 100 ? -13.742 5.379 -0.769 1 92.25 100 ALA A C 1
ATOM 823 O O . ALA A 1 100 ? -13.648 5.98 -1.843 1 92.25 100 ALA A O 1
ATOM 824 N N . LEU A 1 101 ? -14.07 4.117 -0.708 1 94.06 101 LEU A N 1
ATOM 825 C CA . LEU A 1 101 ? -14.336 3.322 -1.903 1 94.06 101 LEU A CA 1
ATOM 826 C C . LEU A 1 101 ? -15.586 3.816 -2.617 1 94.06 101 LEU A C 1
ATOM 828 O O . LEU A 1 101 ? -15.625 3.875 -3.848 1 94.06 101 LEU A O 1
ATOM 832 N N . HIS A 1 102 ? -16.516 4.156 -1.841 1 87.88 102 HIS A N 1
ATOM 833 C CA . HIS A 1 102 ? -17.781 4.621 -2.385 1 87.88 102 HIS A CA 1
ATOM 834 C C . HIS A 1 102 ? -17.641 6 -3.016 1 87.88 102 HIS A C 1
ATOM 836 O O . HIS A 1 102 ? -18.141 6.242 -4.113 1 87.88 102 HIS A O 1
ATOM 842 N N . GLU A 1 103 ? -16.969 6.863 -2.32 1 85.12 103 GLU A N 1
ATOM 843 C CA . GLU A 1 103 ? -16.781 8.234 -2.793 1 85.12 103 GLU A CA 1
ATOM 844 C C . GLU A 1 103 ? -15.961 8.266 -4.074 1 85.12 103 GLU A C 1
ATOM 846 O O . GLU A 1 103 ? -16.141 9.141 -4.918 1 85.12 103 GLU A O 1
ATOM 851 N N . ASN A 1 104 ? -15.141 7.258 -4.242 1 87.06 104 ASN A N 1
ATOM 852 C CA . ASN A 1 104 ? -14.289 7.188 -5.422 1 87.06 104 ASN A CA 1
ATOM 853 C C . ASN A 1 104 ? -14.938 6.359 -6.531 1 87.06 104 ASN A C 1
ATOM 855 O O . ASN A 1 104 ? -14.281 6.031 -7.523 1 87.06 104 ASN A O 1
ATOM 859 N N . ASN A 1 105 ? -16.109 5.953 -6.273 1 89.12 105 ASN A N 1
ATOM 860 C CA . ASN A 1 105 ? -16.891 5.184 -7.234 1 89.12 105 ASN A CA 1
ATOM 861 C C . ASN A 1 105 ? -16.234 3.852 -7.562 1 89.12 105 ASN A C 1
ATOM 863 O O . ASN A 1 105 ? -16.297 3.385 -8.703 1 89.12 105 ASN A O 1
ATOM 867 N N . GLU A 1 106 ? -15.547 3.404 -6.625 1 91.25 106 GLU A N 1
ATOM 868 C CA . GLU A 1 106 ? -14.906 2.109 -6.816 1 91.25 106 GLU A CA 1
ATOM 869 C C . GLU A 1 106 ? -15.867 0.963 -6.516 1 91.25 106 GLU A C 1
ATOM 871 O O . GLU A 1 106 ? -15.656 -0.165 -6.965 1 91.25 106 GLU A O 1
ATOM 876 N N . ILE A 1 107 ? -16.875 1.25 -5.75 1 92.5 107 ILE A N 1
ATOM 877 C CA . ILE A 1 107 ? -17.875 0.229 -5.488 1 92.5 107 ILE A CA 1
ATOM 878 C C . ILE A 1 107 ? -19.266 0.797 -5.766 1 92.5 107 ILE A C 1
ATOM 880 O O . ILE A 1 107 ? -19.5 2 -5.613 1 92.5 107 ILE A O 1
ATOM 884 N N . THR A 1 108 ? -20.094 -0.096 -6.199 1 89 108 THR A N 1
ATOM 885 C CA . THR A 1 108 ? -21.469 0.281 -6.535 1 89 108 THR A CA 1
ATOM 886 C C . THR A 1 108 ? -22.422 -0.1 -5.41 1 89 108 THR A C 1
ATOM 888 O O . THR A 1 108 ? -22.031 -0.779 -4.457 1 89 108 THR A O 1
ATOM 891 N N . ASN A 1 109 ? -23.625 0.426 -5.609 1 88.06 109 ASN A N 1
ATOM 892 C CA . ASN A 1 109 ? -24.672 0.011 -4.672 1 88.06 109 ASN A CA 1
ATOM 893 C C . ASN A 1 109 ? -24.922 -1.494 -4.738 1 88.06 109 ASN A C 1
ATOM 895 O O . ASN A 1 109 ? -25.234 -2.119 -3.725 1 88.06 109 ASN A O 1
ATOM 899 N N . GLU A 1 110 ? -24.719 -1.991 -5.867 1 89.81 110 GLU A N 1
ATOM 900 C CA . GLU A 1 110 ? -24.859 -3.436 -6.023 1 89.81 110 GLU A CA 1
ATOM 901 C C . GLU A 1 110 ? -23.781 -4.18 -5.223 1 89.81 110 GLU A C 1
ATOM 903 O O . GLU A 1 110 ? -24.078 -5.203 -4.598 1 89.81 110 GLU A O 1
ATOM 908 N N . ASP A 1 111 ? -22.562 -3.625 -5.27 1 90.06 111 ASP A N 1
ATOM 909 C CA . ASP A 1 111 ? -21.484 -4.203 -4.484 1 90.06 111 ASP A CA 1
ATOM 910 C C . ASP A 1 111 ? -21.812 -4.191 -2.992 1 90.06 111 ASP A C 1
ATOM 912 O O . ASP A 1 111 ? -21.578 -5.172 -2.289 1 90.06 111 ASP A O 1
ATOM 916 N N . LEU A 1 112 ? -22.391 -3.1 -2.596 1 88.56 112 LEU A N 1
ATOM 917 C CA . LEU A 1 112 ? -22.75 -2.941 -1.189 1 88.56 112 LEU A CA 1
ATOM 918 C C . LEU A 1 112 ? -23.859 -3.908 -0.8 1 88.56 112 LEU A C 1
ATOM 920 O O . LEU A 1 112 ? -23.828 -4.492 0.285 1 88.56 112 LEU A O 1
ATOM 924 N N . ASN A 1 113 ? -24.766 -4.09 -1.681 1 87.94 113 ASN A N 1
ATOM 925 C CA . ASN A 1 113 ? -25.859 -5.016 -1.438 1 87.94 113 ASN A CA 1
ATOM 926 C C . ASN A 1 113 ? -25.375 -6.457 -1.342 1 87.94 113 ASN A C 1
ATOM 928 O O . ASN A 1 113 ? -25.828 -7.219 -0.488 1 87.94 113 ASN A O 1
ATOM 932 N N . ASP A 1 114 ? -24.5 -6.766 -2.191 1 88.25 114 ASP A N 1
ATOM 933 C CA . ASP A 1 114 ? -23.906 -8.102 -2.164 1 88.25 114 ASP A CA 1
ATOM 934 C C . ASP A 1 114 ? -23.172 -8.352 -0.85 1 88.25 114 ASP A C 1
ATOM 936 O O . ASP A 1 114 ? -23.266 -9.438 -0.28 1 88.25 114 ASP A O 1
ATOM 940 N N . LEU A 1 115 ? -22.516 -7.375 -0.428 1 85.12 115 LEU A N 1
ATOM 941 C CA . LEU A 1 115 ? -21.781 -7.48 0.831 1 85.12 115 LEU A CA 1
ATOM 942 C C . LEU A 1 115 ? -22.734 -7.637 2.004 1 85.12 115 LEU A C 1
ATOM 944 O O . LEU A 1 115 ? -22.5 -8.445 2.904 1 85.12 115 LEU A O 1
ATOM 948 N N . GLU A 1 116 ? -23.781 -6.863 1.976 1 85 116 GLU A N 1
ATOM 949 C CA . GLU A 1 116 ? -24.797 -6.961 3.016 1 85 116 GLU A CA 1
ATOM 950 C C . GLU A 1 116 ? -25.375 -8.367 3.092 1 85 116 GLU A C 1
ATOM 952 O O . GLU A 1 116 ? -25.547 -8.922 4.184 1 85 116 GLU A O 1
ATOM 957 N N . ASN A 1 117 ? -25.625 -8.93 1.984 1 87.94 117 ASN A N 1
ATOM 958 C CA . ASN A 1 117 ? -26.172 -10.281 1.913 1 87.94 117 ASN A CA 1
ATOM 959 C C . ASN A 1 117 ? -25.172 -11.312 2.436 1 87.94 117 ASN A C 1
ATOM 961 O O . ASN A 1 117 ? -25.547 -12.273 3.098 1 87.94 117 ASN A O 1
ATOM 965 N N . TRP A 1 118 ? -23.969 -11.102 2.092 1 82.44 118 TRP A N 1
ATOM 966 C CA . TRP A 1 118 ? -22.922 -12 2.555 1 82.44 118 TRP A CA 1
ATOM 967 C C . TRP A 1 118 ? -22.781 -11.953 4.074 1 82.44 118 TRP A C 1
ATOM 969 O O . TRP A 1 118 ? -22.625 -12.984 4.723 1 82.44 118 TRP A O 1
ATOM 979 N N . ILE A 1 119 ? -22.891 -10.828 4.648 1 82.56 119 ILE A N 1
ATOM 980 C CA . ILE A 1 119 ? -22.797 -10.641 6.094 1 82.56 119 ILE A CA 1
ATOM 981 C C . ILE A 1 119 ? -23.953 -11.367 6.781 1 82.56 119 ILE A C 1
ATOM 983 O O . ILE A 1 119 ? -23.766 -12.016 7.812 1 82.56 119 ILE A O 1
ATOM 987 N N . LYS A 1 120 ? -25.047 -11.25 6.141 1 80.94 120 LYS A N 1
ATOM 988 C CA . LYS A 1 120 ? -26.25 -11.867 6.703 1 80.94 120 LYS A CA 1
ATOM 989 C C . LYS A 1 120 ? -26.141 -13.391 6.668 1 80.94 120 LYS A C 1
ATOM 991 O O . LYS A 1 120 ? -26.656 -14.078 7.559 1 80.94 120 LYS A O 1
ATOM 996 N N . ASN A 1 121 ? -25.5 -13.812 5.66 1 76.5 121 ASN A N 1
ATOM 997 C CA . ASN A 1 121 ? -25.422 -15.25 5.461 1 76.5 121 ASN A CA 1
ATOM 998 C C . ASN A 1 121 ? -24.234 -15.859 6.207 1 76.5 121 ASN A C 1
ATOM 1000 O O . ASN A 1 121 ? -24.141 -17.078 6.332 1 76.5 121 ASN A O 1
ATOM 1004 N N . LYS A 1 122 ? -23.203 -15.203 6.52 1 69 122 LYS A N 1
ATOM 1005 C CA . LYS A 1 122 ? -22.078 -15.703 7.32 1 69 122 LYS A CA 1
ATOM 1006 C C . LYS A 1 122 ? -22.562 -16.156 8.703 1 69 122 LYS A C 1
ATOM 1008 O O . LYS A 1 122 ? -21.984 -17.062 9.297 1 69 122 LYS A O 1
ATOM 1013 N N . ASP A 1 123 ? -23.484 -15.375 9.344 1 55.09 123 ASP A N 1
ATOM 1014 C CA . ASP A 1 123 ? -24.094 -15.75 10.617 1 55.09 123 ASP A CA 1
ATOM 1015 C C . ASP A 1 123 ? -24.922 -17.016 10.484 1 55.09 123 ASP A C 1
ATOM 1017 O O . ASP A 1 123 ? -25.297 -17.641 11.484 1 55.09 123 ASP A O 1
ATOM 1021 N N . GLU A 1 124 ? -25.141 -17.484 9.234 1 45.78 124 GLU A N 1
ATOM 1022 C CA . GLU A 1 124 ? -25.828 -18.766 9.18 1 45.78 124 GLU A CA 1
ATOM 1023 C C . GLU A 1 124 ? -24.844 -19.922 9.062 1 45.78 124 GLU A C 1
ATOM 1025 O O . GLU A 1 124 ? -23.766 -19.781 8.5 1 45.78 124 GLU A O 1
ATOM 1030 N N . MET B 1 1 ? -1.987 17.375 -10.445 1 51.53 1 MET B N 1
AT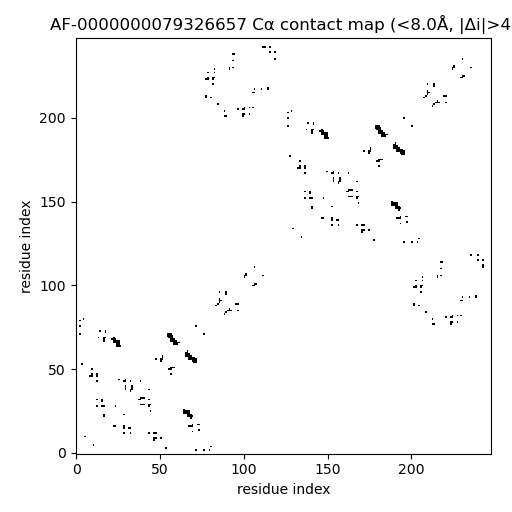OM 1031 C CA . MET B 1 1 ? -0.786 16.812 -9.828 1 51.53 1 MET B CA 1
ATOM 1032 C C . MET B 1 1 ? -0.96 15.328 -9.539 1 51.53 1 MET B C 1
ATOM 1034 O O . MET B 1 1 ? -1.997 14.906 -9.023 1 51.53 1 MET B O 1
ATOM 1038 N N . ASN B 1 2 ? -0.206 14.398 -10.18 1 70.94 2 ASN B N 1
ATOM 1039 C CA . ASN B 1 2 ? -0.378 12.953 -10.094 1 70.94 2 ASN B CA 1
ATOM 1040 C C . ASN B 1 2 ? 0.212 12.391 -8.805 1 70.94 2 ASN B C 1
ATOM 1042 O O . ASN B 1 2 ? 1.404 12.555 -8.539 1 70.94 2 ASN B O 1
ATOM 1046 N N . ILE B 1 3 ? -0.612 12.125 -7.734 1 86.06 3 ILE B N 1
ATOM 1047 C CA . ILE B 1 3 ? -0.195 11.625 -6.43 1 86.06 3 ILE B CA 1
ATOM 1048 C C . ILE B 1 3 ? 0.506 10.273 -6.598 1 86.06 3 ILE B C 1
ATOM 1050 O O . ILE B 1 3 ? 0.042 9.414 -7.348 1 86.06 3 ILE B O 1
ATOM 1054 N N . SER B 1 4 ? 1.77 10.281 -6.039 1 87.75 4 SER B N 1
ATOM 1055 C CA . SER B 1 4 ? 2.498 9.016 -6.055 1 87.75 4 SER B CA 1
ATOM 1056 C C . SER B 1 4 ? 2.406 8.312 -4.707 1 87.75 4 SER B C 1
ATOM 1058 O O . SER B 1 4 ? 2.271 8.953 -3.668 1 87.75 4 SER B O 1
ATOM 1060 N N . LYS B 1 5 ? 2.438 7.027 -4.793 1 89.12 5 LYS B N 1
ATOM 1061 C CA . LYS B 1 5 ? 2.475 6.258 -3.551 1 89.12 5 LYS B CA 1
ATOM 1062 C C . LYS B 1 5 ? 3.773 6.508 -2.791 1 89.12 5 LYS B C 1
ATOM 1064 O O . LYS B 1 5 ? 4.844 6.598 -3.395 1 89.12 5 LYS B O 1
ATOM 1069 N N . ILE B 1 6 ? 3.695 6.566 -1.443 1 91.44 6 ILE B N 1
ATOM 1070 C CA . ILE B 1 6 ? 4.895 6.824 -0.654 1 91.44 6 ILE B CA 1
ATOM 1071 C C . ILE B 1 6 ? 5.074 5.723 0.387 1 91.44 6 ILE B C 1
ATOM 1073 O O . ILE B 1 6 ? 4.102 5.094 0.807 1 91.44 6 ILE B O 1
ATOM 1077 N N . PRO B 1 7 ? 6.336 5.504 0.801 1 90 7 PRO B N 1
ATOM 1078 C CA . PRO B 1 7 ? 6.598 4.477 1.811 1 90 7 PRO B CA 1
ATOM 1079 C C . PRO B 1 7 ? 6.086 4.867 3.197 1 90 7 PRO B C 1
ATOM 1081 O O . PRO B 1 7 ? 5.727 6.027 3.422 1 90 7 PRO B O 1
ATOM 1084 N N . GLN B 1 8 ? 6.141 3.924 4.125 1 88.19 8 GLN B N 1
ATOM 1085 C CA . GLN B 1 8 ? 5.594 4.09 5.469 1 88.19 8 GLN B CA 1
ATOM 1086 C C . GLN B 1 8 ? 6.297 5.223 6.211 1 88.19 8 GLN B C 1
ATOM 1088 O O . GLN B 1 8 ? 5.66 5.984 6.938 1 88.19 8 GLN B O 1
ATOM 1093 N N . SER B 1 9 ? 7.59 5.312 6.02 1 90.62 9 SER B N 1
ATOM 1094 C CA . SER B 1 9 ? 8.352 6.336 6.723 1 90.62 9 SER B CA 1
ATOM 1095 C C . SER B 1 9 ? 7.91 7.738 6.312 1 90.62 9 SER B C 1
ATOM 1097 O O . SER B 1 9 ? 7.77 8.625 7.16 1 90.62 9 SER B O 1
ATOM 1099 N N . GLU B 1 10 ? 7.645 7.918 5.062 1 94.75 10 GLU B N 1
ATOM 1100 C CA . GLU B 1 10 ? 7.156 9.203 4.566 1 94.75 10 GLU B CA 1
ATOM 1101 C C . GLU B 1 10 ? 5.723 9.461 5.023 1 94.75 10 GLU B C 1
ATOM 1103 O O . GLU B 1 10 ? 5.367 10.586 5.363 1 94.75 10 GLU B O 1
ATOM 1108 N N . LEU B 1 11 ? 5.016 8.445 5.051 1 93 11 LEU B N 1
ATOM 1109 C CA . LEU B 1 11 ? 3.627 8.562 5.48 1 93 11 LEU B CA 1
ATOM 1110 C C . LEU B 1 11 ? 3.547 9.008 6.938 1 93 11 LEU B C 1
ATOM 1112 O O . LEU B 1 11 ? 2.688 9.812 7.301 1 93 11 LEU B O 1
ATOM 1116 N N . ASN B 1 12 ? 4.402 8.508 7.711 1 92.38 12 ASN B N 1
ATOM 1117 C CA . ASN B 1 12 ? 4.441 8.898 9.117 1 92.38 12 ASN B CA 1
ATOM 1118 C C . ASN B 1 12 ? 4.684 10.398 9.281 1 92.38 12 ASN B C 1
ATOM 1120 O O . ASN B 1 12 ? 4.078 11.039 10.141 1 92.38 12 ASN B O 1
ATOM 1124 N N . VAL B 1 13 ? 5.535 10.859 8.461 1 95.19 13 VAL B N 1
ATOM 1125 C CA . VAL B 1 13 ? 5.812 12.289 8.492 1 95.19 13 VAL B CA 1
ATOM 1126 C C . VAL B 1 13 ? 4.566 13.07 8.062 1 95.19 13 VAL B C 1
ATOM 1128 O O . VAL B 1 13 ? 4.195 14.055 8.695 1 95.19 13 VAL B O 1
ATOM 1131 N N . MET B 1 14 ? 3.932 12.586 7.035 1 95.75 14 MET B N 1
ATOM 1132 C CA . MET B 1 14 ? 2.74 13.258 6.527 1 95.75 14 MET B CA 1
ATOM 1133 C C . MET B 1 14 ? 1.632 13.266 7.574 1 95.75 14 MET B C 1
ATOM 1135 O O . MET B 1 14 ? 0.887 14.242 7.684 1 95.75 14 MET B O 1
ATOM 1139 N N . LYS B 1 15 ? 1.53 12.195 8.281 1 93.94 15 LYS B N 1
ATOM 1140 C CA . LYS B 1 15 ? 0.514 12.125 9.328 1 93.94 15 LYS B CA 1
ATOM 1141 C C . LYS B 1 15 ? 0.703 13.242 10.352 1 93.94 15 LYS B C 1
ATOM 1143 O O . LYS B 1 15 ? -0.272 13.828 10.828 1 93.94 15 LYS B O 1
ATOM 1148 N N . VAL B 1 16 ? 1.929 13.531 10.688 1 94.75 16 VAL B N 1
ATOM 1149 C CA . VAL B 1 16 ? 2.24 14.609 11.625 1 94.75 16 VAL B CA 1
ATOM 1150 C C . VAL B 1 16 ? 1.845 15.953 11.023 1 94.75 16 VAL B C 1
ATOM 1152 O O . VAL B 1 16 ? 1.229 16.781 11.695 1 94.75 16 VAL B O 1
ATOM 1155 N N . VAL B 1 17 ? 2.133 16.125 9.766 1 96.69 17 VAL B N 1
ATOM 1156 C CA . VAL B 1 17 ? 1.841 17.391 9.094 1 96.69 17 VAL B CA 1
ATOM 1157 C C . VAL B 1 17 ? 0.33 17.562 8.969 1 96.69 17 VAL B C 1
ATOM 1159 O O . VAL B 1 17 ? -0.193 18.656 9.227 1 96.69 17 VAL B O 1
ATOM 1162 N N . TRP B 1 18 ? -0.361 16.516 8.617 1 95.62 18 TRP B N 1
ATOM 1163 C CA . TRP B 1 18 ? -1.807 16.578 8.438 1 95.62 18 TRP B CA 1
ATOM 1164 C C . TRP B 1 18 ? -2.514 16.875 9.75 1 95.62 18 TRP B C 1
ATOM 1166 O O . TRP B 1 18 ? -3.611 17.438 9.758 1 95.62 18 TRP B O 1
ATOM 1176 N N . ALA B 1 19 ? -1.918 16.469 10.781 1 93.81 19 ALA B N 1
ATOM 1177 C CA . ALA B 1 19 ? -2.529 16.656 12.094 1 93.81 19 ALA B CA 1
ATOM 1178 C C . ALA B 1 19 ? -2.443 18.109 12.531 1 93.81 19 ALA B C 1
ATOM 1180 O O . ALA B 1 19 ? -3.137 18.531 13.461 1 93.81 19 ALA B O 1
ATOM 1181 N N . SER B 1 20 ? -1.552 18.719 11.781 1 91.81 20 SER B N 1
ATOM 1182 C CA . SER B 1 20 ? -1.386 20.125 12.117 1 91.81 20 SER B CA 1
ATOM 1183 C C . SER B 1 20 ? -2.352 21 11.328 1 91.81 20 SER B C 1
ATOM 1185 O O . SER B 1 20 ? -2.607 20.75 10.148 1 91.81 20 SER B O 1
ATOM 1187 N N . ASN B 1 21 ? -3.078 21.828 11.844 1 84.12 21 ASN B N 1
ATOM 1188 C CA . ASN B 1 21 ? -4.023 22.734 11.18 1 84.12 21 ASN B CA 1
ATOM 1189 C C . ASN B 1 21 ? -3.305 23.797 10.352 1 84.12 21 ASN B C 1
ATOM 1191 O O . ASN B 1 21 ? -3.828 24.266 9.344 1 84.12 21 ASN B O 1
ATOM 1195 N N . ASP B 1 22 ? -2.129 24.188 10.766 1 90.31 22 ASP B N 1
ATOM 1196 C CA . ASP B 1 22 ? -1.332 25.234 10.125 1 90.31 22 ASP B CA 1
ATOM 1197 C C . ASP B 1 22 ? 0.033 24.703 9.695 1 90.31 22 ASP B C 1
ATOM 1199 O O . ASP B 1 22 ? 0.329 23.516 9.883 1 90.31 22 ASP B O 1
ATOM 1203 N N . ALA B 1 23 ? 0.746 25.625 8.977 1 95.75 23 ALA B N 1
ATOM 1204 C CA . ALA B 1 23 ? 2.127 25.266 8.664 1 95.75 23 ALA B CA 1
ATOM 1205 C C . ALA B 1 23 ? 2.877 24.828 9.922 1 95.75 23 ALA B C 1
ATOM 1207 O O . ALA B 1 23 ? 2.703 25.406 10.992 1 95.75 23 ALA B O 1
ATOM 1208 N N . ILE B 1 24 ? 3.574 23.766 9.797 1 97.31 24 ILE B N 1
ATOM 1209 C CA . ILE B 1 24 ? 4.293 23.203 10.938 1 97.31 24 ILE B CA 1
ATOM 1210 C C . ILE B 1 24 ? 5.797 23.344 10.719 1 97.31 24 ILE B C 1
ATOM 1212 O O . ILE B 1 24 ? 6.293 23.141 9.609 1 97.31 24 ILE B O 1
ATOM 1216 N N . SER B 1 25 ? 6.508 23.672 11.766 1 96.81 25 SER B N 1
ATOM 1217 C CA . SER B 1 25 ? 7.941 23.891 11.648 1 96.81 25 SER B CA 1
ATOM 1218 C C . SER B 1 25 ? 8.711 22.578 11.664 1 96.81 25 SER B C 1
ATOM 1220 O O . SER B 1 25 ? 8.227 21.578 12.188 1 96.81 25 SER B O 1
ATOM 1222 N N . SER B 1 26 ? 9.883 22.609 11.086 1 95.38 26 SER B N 1
ATOM 1223 C CA . SER B 1 26 ? 10.773 21.453 11.148 1 95.38 26 SER B CA 1
ATOM 1224 C C . SER B 1 26 ? 10.992 21 12.586 1 95.38 26 SER B C 1
ATOM 1226 O O . SER B 1 26 ? 10.977 19.812 12.867 1 95.38 26 SER B O 1
ATOM 1228 N N . LYS B 1 27 ? 11.133 21.953 13.477 1 94.69 27 LYS B N 1
ATOM 1229 C CA . LYS B 1 27 ? 11.352 21.641 14.891 1 94.69 27 LYS B CA 1
ATOM 1230 C C . LYS B 1 27 ? 10.18 20.859 15.469 1 94.69 27 LYS B C 1
ATOM 1232 O O . LYS B 1 27 ? 10.383 19.875 16.172 1 94.69 27 LYS B O 1
ATOM 1237 N N . GLU B 1 28 ? 9.008 21.297 15.195 1 94.69 28 GLU B N 1
ATOM 1238 C CA . GLU B 1 28 ? 7.812 20.625 15.711 1 94.69 28 GLU B CA 1
ATOM 1239 C C . GLU B 1 28 ? 7.668 19.219 15.133 1 94.69 28 GLU B C 1
ATOM 1241 O O . GLU B 1 28 ? 7.305 18.297 15.852 1 94.69 28 GLU B O 1
ATOM 1246 N N . VAL B 1 29 ? 7.941 19.047 13.836 1 95.69 29 VAL B N 1
ATOM 1247 C CA . VAL B 1 29 ? 7.844 17.75 13.195 1 95.69 29 VAL B CA 1
ATOM 1248 C C . VAL B 1 29 ? 8.836 16.781 13.844 1 95.69 29 VAL B C 1
ATOM 1250 O O . VAL B 1 29 ? 8.484 15.641 14.164 1 95.69 29 VAL B O 1
ATOM 1253 N N . ILE B 1 30 ? 10.055 17.266 14.062 1 94.44 30 ILE B N 1
ATOM 1254 C CA . ILE B 1 30 ? 11.117 16.453 14.648 1 94.44 30 ILE B CA 1
ATOM 1255 C C . ILE B 1 30 ? 10.711 16.016 16.047 1 94.44 30 ILE B C 1
ATOM 1257 O O . ILE B 1 30 ? 10.836 14.836 16.391 1 94.44 30 ILE B O 1
ATOM 1261 N N . THR B 1 31 ? 10.211 16.969 16.844 1 94 31 THR B N 1
ATOM 1262 C CA . THR B 1 31 ? 9.82 16.688 18.219 1 94 31 THR B CA 1
ATOM 1263 C C . THR B 1 31 ? 8.711 15.641 18.266 1 94 31 THR B C 1
ATOM 1265 O O . THR B 1 31 ? 8.781 14.695 19.062 1 94 31 THR B O 1
ATOM 1268 N N . LYS B 1 32 ? 7.738 15.773 17.391 1 92.31 32 LYS B N 1
ATOM 1269 C CA . LYS B 1 32 ? 6.594 14.867 17.375 1 92.31 32 LYS B CA 1
ATOM 1270 C C . LYS B 1 32 ? 7.008 13.469 16.938 1 92.31 32 LYS B C 1
ATOM 1272 O O . LYS B 1 32 ? 6.484 12.477 17.453 1 92.31 32 LYS B O 1
ATOM 1277 N N . LEU B 1 33 ? 7.965 13.383 16.047 1 91.94 33 LEU B N 1
ATOM 1278 C CA . LEU B 1 33 ? 8.398 12.078 15.539 1 91.94 33 LEU B CA 1
ATOM 1279 C C . LEU B 1 33 ? 9.375 11.422 16.516 1 91.94 33 LEU B C 1
ATOM 1281 O O . LEU B 1 33 ? 9.414 10.195 16.625 1 91.94 33 LEU B O 1
ATOM 1285 N N . GLN B 1 34 ? 10.211 12.195 17.125 1 88.38 34 GLN B N 1
ATOM 1286 C CA . GLN B 1 34 ? 11.117 11.648 18.141 1 88.38 34 GLN B CA 1
ATOM 1287 C C . GLN B 1 34 ? 10.344 11.039 19.297 1 88.38 34 GLN B C 1
ATOM 1289 O O . GLN B 1 34 ? 10.742 10 19.844 1 88.38 34 GLN B O 1
ATOM 1294 N N . GLU B 1 35 ? 9.383 11.719 19.656 1 82.06 35 GLU B N 1
ATOM 1295 C CA . GLU B 1 35 ? 8.547 11.227 20.75 1 82.06 35 GLU B CA 1
ATOM 1296 C C . GLU B 1 35 ? 7.883 9.906 20.375 1 82.06 35 GLU B C 1
ATOM 1298 O O . GLU B 1 35 ? 7.727 9.023 21.234 1 82.06 35 GLU B O 1
ATOM 1303 N N . LYS B 1 36 ? 7.641 9.734 19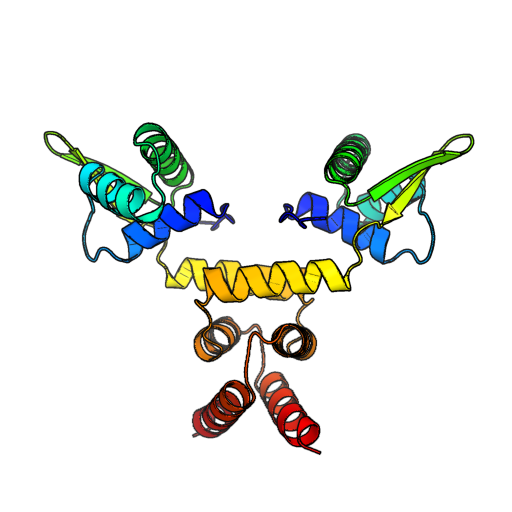.141 1 73.06 36 LYS B N 1
ATOM 1304 C CA . LYS B 1 36 ? 6.879 8.562 18.719 1 73.06 36 LYS B CA 1
ATOM 1305 C C . LYS B 1 36 ? 7.809 7.418 18.328 1 73.06 36 LYS B C 1
ATOM 1307 O O . LYS B 1 36 ? 7.543 6.258 18.656 1 73.06 36 LYS B O 1
ATOM 1312 N N . ASN B 1 37 ? 8.961 7.723 17.656 1 70.94 37 ASN B N 1
ATOM 1313 C CA . ASN B 1 37 ? 9.68 6.598 17.078 1 70.94 37 ASN B CA 1
ATOM 1314 C C . ASN B 1 37 ? 11.188 6.715 17.312 1 70.94 37 ASN B C 1
ATOM 1316 O O . ASN B 1 37 ? 11.977 6.004 16.672 1 70.94 37 ASN B O 1
ATOM 1320 N N . SER B 1 38 ? 11.531 7.543 18.172 1 78.19 38 SER B N 1
ATOM 1321 C CA . SER B 1 38 ? 12.961 7.73 18.406 1 78.19 38 SER B CA 1
ATOM 1322 C C . SER B 1 38 ? 13.711 8.023 17.109 1 78.19 38 SER B C 1
ATOM 1324 O O . SER B 1 38 ? 14.82 7.531 16.906 1 78.19 38 SER B O 1
ATOM 1326 N N . TRP B 1 39 ? 13.055 8.727 16.266 1 81.25 39 TRP B N 1
ATOM 1327 C CA . TRP B 1 39 ? 13.633 9.055 14.969 1 81.25 39 TRP B CA 1
ATOM 1328 C C . TRP B 1 39 ? 14.672 10.156 15.102 1 81.25 39 TRP B C 1
ATOM 1330 O O . TRP B 1 39 ? 14.461 11.141 15.82 1 81.25 39 TRP B O 1
ATOM 1340 N N . LYS B 1 40 ? 15.609 9.867 14.266 1 87 40 LYS B N 1
ATOM 1341 C CA . LYS B 1 40 ? 16.688 10.852 14.266 1 87 40 LYS B CA 1
ATOM 1342 C C . LYS B 1 40 ? 16.281 12.109 13.5 1 87 40 LYS B C 1
ATOM 1344 O O . LYS B 1 40 ? 15.609 12.023 12.469 1 87 40 LYS B O 1
ATOM 1349 N N . ARG B 1 41 ? 16.75 13.188 14.039 1 90.19 41 ARG B N 1
ATOM 1350 C CA . ARG B 1 41 ? 16.531 14.477 13.398 1 90.19 41 ARG B CA 1
ATOM 1351 C C . ARG B 1 41 ? 16.906 14.438 11.922 1 90.19 41 ARG B C 1
ATOM 1353 O O . ARG B 1 41 ? 16.141 14.875 11.07 1 90.19 41 ARG B O 1
ATOM 1360 N N . THR B 1 42 ? 18 13.898 11.508 1 91.6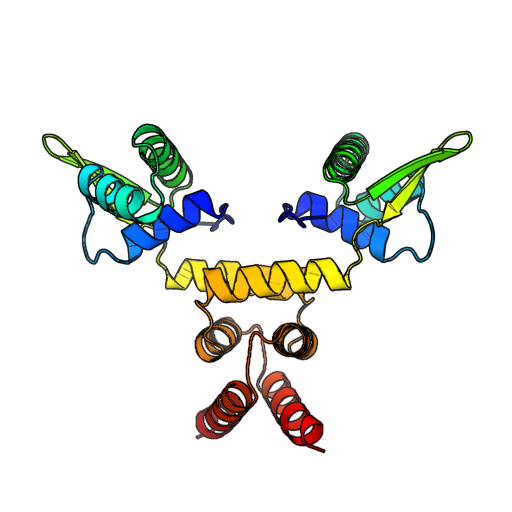9 42 THR B N 1
ATOM 1361 C CA . THR B 1 42 ? 18.484 13.859 10.141 1 91.69 42 THR B CA 1
ATOM 1362 C C . THR B 1 42 ? 17.547 13.047 9.25 1 91.69 42 THR B C 1
ATOM 1364 O O . THR B 1 42 ? 17.344 13.375 8.078 1 91.69 42 THR B O 1
ATOM 1367 N N . THR B 1 43 ? 16.984 12.047 9.805 1 92.56 43 THR B N 1
ATOM 1368 C CA . THR B 1 43 ? 16.031 11.227 9.078 1 92.56 43 THR B CA 1
ATOM 1369 C C . THR B 1 43 ? 14.773 12.023 8.734 1 92.56 43 THR B C 1
ATOM 1371 O O . THR B 1 43 ? 14.312 12 7.59 1 92.56 43 THR B O 1
ATOM 1374 N N . THR B 1 44 ? 14.398 12.734 9.758 1 95.19 44 THR B N 1
ATOM 1375 C CA . THR B 1 44 ? 13.195 13.539 9.578 1 95.19 44 THR B CA 1
ATOM 1376 C C . THR B 1 44 ? 13.414 14.594 8.492 1 95.19 44 THR B C 1
ATOM 1378 O O . THR B 1 44 ? 12.578 14.75 7.605 1 95.19 44 THR B O 1
ATOM 1381 N N . LEU B 1 45 ? 14.547 15.195 8.547 1 95.19 45 LEU B N 1
ATOM 1382 C CA . LEU B 1 45 ? 14.836 16.266 7.594 1 95.19 45 LEU B CA 1
ATOM 1383 C C . LEU B 1 45 ? 14.961 15.703 6.18 1 95.19 45 LEU B C 1
ATOM 1385 O O . LEU B 1 45 ? 14.492 16.328 5.223 1 95.19 45 LEU B O 1
ATOM 1389 N N . THR B 1 46 ? 15.539 14.562 6.051 1 96.31 46 THR B N 1
ATOM 1390 C CA . THR B 1 46 ? 15.672 13.906 4.75 1 96.31 46 THR B CA 1
ATOM 1391 C C . THR B 1 46 ? 14.297 13.57 4.176 1 96.31 46 THR B C 1
ATOM 1393 O O . THR B 1 46 ? 14.047 13.797 2.988 1 96.31 46 THR B O 1
ATOM 1396 N N . LEU B 1 47 ? 13.445 13.141 5.004 1 96.75 47 LEU B N 1
ATOM 1397 C CA . LEU B 1 47 ? 12.109 12.75 4.559 1 96.75 47 LEU B CA 1
ATOM 1398 C C . LEU B 1 47 ? 11.289 13.977 4.184 1 96.75 47 LEU B C 1
ATOM 1400 O O . LEU B 1 47 ? 10.523 13.945 3.217 1 96.75 47 LEU B O 1
ATOM 1404 N N . LEU B 1 48 ? 11.5 15.008 4.949 1 97.69 48 LEU B N 1
ATOM 1405 C CA . LEU B 1 48 ? 10.812 16.25 4.629 1 97.69 48 LEU B CA 1
ATOM 1406 C C . LEU B 1 48 ? 11.242 16.781 3.266 1 97.69 48 LEU B C 1
ATOM 1408 O O . LEU B 1 48 ? 10.406 17.188 2.457 1 97.69 48 LEU B O 1
ATOM 1412 N N . ALA B 1 49 ? 12.484 16.75 3.01 1 97.5 49 ALA B N 1
ATOM 1413 C CA . ALA B 1 49 ? 13.008 17.203 1.727 1 97.5 49 ALA B CA 1
ATOM 1414 C C . ALA B 1 49 ? 12.469 16.344 0.579 1 97.5 49 ALA B C 1
ATOM 1416 O O . ALA B 1 49 ? 12.125 16.875 -0.482 1 97.5 49 ALA B O 1
ATOM 1417 N N . LYS B 1 50 ? 12.359 15.094 0.787 1 97.31 50 LYS B N 1
ATOM 1418 C CA . LYS B 1 50 ? 11.828 14.188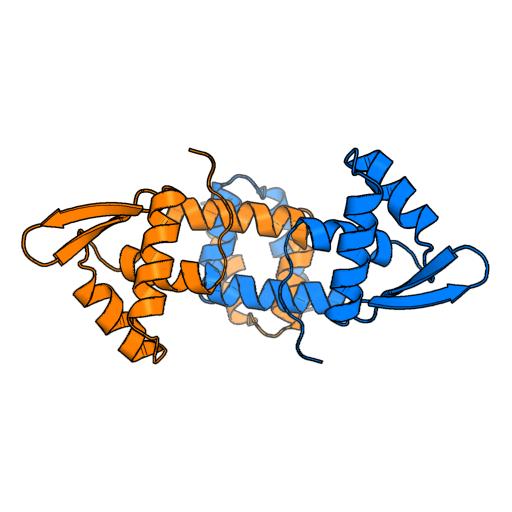 -0.225 1 97.31 50 LYS B CA 1
ATOM 1419 C C . LYS B 1 50 ? 10.352 14.484 -0.51 1 97.31 50 LYS B C 1
ATOM 1421 O O . LYS B 1 50 ? 9.93 14.477 -1.666 1 97.31 50 LYS B O 1
ATOM 1426 N N . LEU B 1 51 ? 9.656 14.781 0.49 1 97.75 51 LEU B N 1
ATOM 1427 C CA . LEU B 1 51 ? 8.234 15.062 0.359 1 97.75 51 LEU B CA 1
ATOM 1428 C C . LEU B 1 51 ? 8 16.375 -0.373 1 97.75 51 LEU B C 1
ATOM 1430 O O . LEU B 1 51 ? 7.027 16.531 -1.109 1 97.75 51 LEU B O 1
ATOM 1434 N N . VAL B 1 52 ? 8.922 17.312 -0.221 1 97.5 52 VAL B N 1
ATOM 1435 C CA . VAL B 1 52 ? 8.852 18.578 -0.965 1 97.5 52 VAL B CA 1
ATOM 1436 C C . VAL B 1 52 ? 9.133 18.312 -2.443 1 97.5 52 VAL B C 1
ATOM 1438 O O . VAL B 1 52 ? 8.422 18.828 -3.314 1 97.5 52 VAL B O 1
ATOM 1441 N N . ARG B 1 53 ? 10.109 17.516 -2.646 1 96.56 53 ARG B N 1
ATOM 1442 C CA . ARG B 1 53 ? 10.461 17.188 -4.023 1 96.56 53 ARG B CA 1
ATOM 1443 C C . ARG B 1 53 ? 9.312 16.453 -4.723 1 96.56 53 ARG B C 1
ATOM 1445 O O . ARG B 1 53 ? 9.07 16.672 -5.91 1 96.56 53 ARG B O 1
ATOM 1452 N N . LYS B 1 54 ? 8.602 15.695 -3.977 1 95.88 54 LYS B N 1
ATOM 1453 C CA . LYS B 1 54 ? 7.488 14.922 -4.523 1 95.88 54 LYS B CA 1
ATOM 1454 C C . LYS B 1 54 ? 6.215 15.758 -4.59 1 95.88 54 LYS B C 1
ATOM 1456 O O . LYS B 1 54 ? 5.152 15.25 -4.957 1 95.88 54 LYS B O 1
ATOM 1461 N N . GLU B 1 55 ? 6.324 16.984 -4.078 1 96.69 55 GLU B N 1
ATOM 1462 C CA . GLU B 1 55 ? 5.23 17.953 -4.121 1 96.69 55 GLU B CA 1
ATOM 1463 C C . GLU B 1 55 ? 4.094 17.531 -3.191 1 96.69 55 GLU B C 1
ATOM 1465 O O . GLU B 1 55 ? 2.922 17.797 -3.482 1 96.69 55 GLU B O 1
ATOM 1470 N N . PHE B 1 56 ? 4.488 16.859 -2.176 1 97.44 56 PHE B N 1
ATOM 1471 C CA . PHE B 1 56 ? 3.535 16.578 -1.109 1 97.44 56 PHE B CA 1
ATOM 1472 C C . PHE B 1 56 ? 3.459 17.75 -0.131 1 97.44 56 PHE B C 1
ATOM 1474 O O . PHE B 1 56 ? 2.418 17.969 0.49 1 97.44 56 PHE B O 1
ATOM 1481 N N . LEU B 1 57 ? 4.609 18.422 -0.056 1 97.81 57 LEU B N 1
ATOM 1482 C CA . LEU B 1 57 ? 4.742 19.531 0.873 1 97.81 57 LEU B CA 1
ATOM 1483 C C . LEU B 1 57 ? 5.34 20.75 0.177 1 97.81 57 LEU B C 1
ATOM 1485 O O . LEU B 1 57 ? 6.125 20.609 -0.764 1 97.81 57 LEU B O 1
ATOM 1489 N N . SER B 1 58 ? 4.984 21.859 0.652 1 97.81 58 SER B N 1
ATOM 1490 C CA . SER B 1 58 ? 5.715 23.094 0.38 1 97.81 58 SER B CA 1
ATOM 1491 C C . SER B 1 58 ? 6.539 23.516 1.589 1 97.81 58 SER B C 1
ATOM 1493 O O . SER B 1 58 ? 6.18 23.234 2.73 1 97.81 58 SER B O 1
ATOM 1495 N N . ALA B 1 59 ? 7.605 24.172 1.311 1 97.88 59 ALA B N 1
ATOM 1496 C CA . ALA B 1 59 ? 8.508 24.609 2.371 1 97.88 59 ALA B CA 1
ATOM 1497 C C . ALA B 1 59 ? 8.805 26.109 2.254 1 97.88 59 ALA B C 1
ATOM 1499 O O . ALA B 1 59 ? 8.984 26.625 1.148 1 97.88 59 ALA B O 1
ATOM 1500 N N . GLU B 1 60 ? 8.75 26.719 3.41 1 97.25 60 GLU B N 1
ATOM 1501 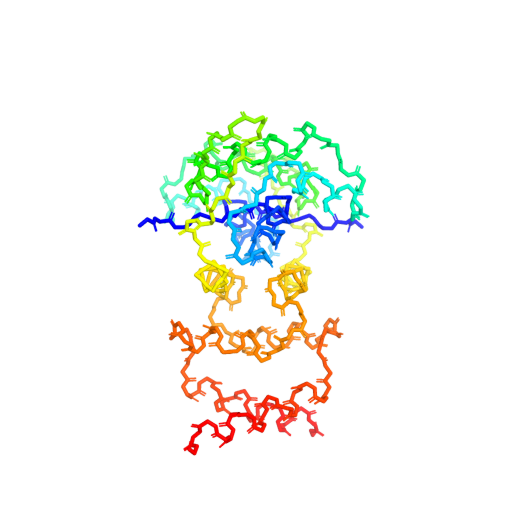C CA . GLU B 1 60 ? 9.109 28.141 3.494 1 97.25 60 GLU B CA 1
ATOM 1502 C C . GLU B 1 60 ? 10 28.406 4.703 1 97.25 60 GLU B C 1
ATOM 1504 O O . GLU B 1 60 ? 9.641 28.078 5.832 1 97.25 60 GLU B O 1
ATOM 1509 N N . LYS B 1 61 ? 11.055 29 4.41 1 96 61 LYS B N 1
ATOM 1510 C CA . LYS B 1 61 ? 11.938 29.359 5.512 1 96 61 LYS B CA 1
ATOM 1511 C C . LYS B 1 61 ? 11.492 30.672 6.168 1 96 61 LYS B C 1
ATOM 1513 O O . LYS B 1 61 ? 11.344 31.688 5.496 1 96 61 LYS B O 1
ATOM 1518 N N . ILE B 1 62 ? 11.219 30.625 7.367 1 93.31 62 ILE B N 1
ATOM 1519 C CA . ILE B 1 62 ? 10.852 31.797 8.156 1 93.31 62 ILE B CA 1
ATOM 1520 C C . ILE B 1 62 ? 11.758 31.906 9.375 1 93.31 62 ILE B C 1
ATOM 1522 O O . ILE B 1 62 ? 11.578 31.172 10.359 1 93.31 62 ILE B O 1
ATOM 1526 N N . LYS B 1 63 ? 12.562 32.875 9.352 1 91.62 63 LYS B N 1
ATOM 1527 C CA . LYS B 1 63 ? 13.516 33.094 10.43 1 91.62 63 LYS B CA 1
ATOM 1528 C C . LYS B 1 63 ? 14.406 31.875 10.633 1 91.62 63 LYS B C 1
ATOM 1530 O O . LYS B 1 63 ? 15.094 31.438 9.703 1 91.62 63 LYS B O 1
ATOM 1535 N N . MET B 1 64 ? 14.25 31.094 11.75 1 91.69 64 MET B N 1
ATOM 1536 C CA . MET B 1 64 ? 15.172 30.031 12.148 1 91.69 64 MET B CA 1
ATOM 1537 C C . MET B 1 64 ? 14.68 28.688 11.656 1 91.69 64 MET B C 1
ATOM 1539 O O . MET B 1 64 ? 15.477 27.75 11.492 1 91.69 64 MET B O 1
ATOM 1543 N N . TYR B 1 65 ? 13.43 28.672 11.328 1 93.75 65 TYR B N 1
ATOM 1544 C CA . TYR B 1 65 ? 12.891 27.359 11.031 1 93.75 65 TYR B CA 1
ATOM 1545 C C . TYR B 1 65 ? 12.227 27.328 9.656 1 93.75 65 TYR B C 1
ATOM 1547 O O . TYR B 1 65 ? 11.875 28.375 9.109 1 93.75 65 TYR B O 1
ATOM 1555 N N . THR B 1 66 ? 12.258 26.172 9.07 1 97.19 66 THR B N 1
ATOM 1556 C CA . THR B 1 66 ? 11.477 25.938 7.855 1 97.19 66 THR B CA 1
ATOM 1557 C C . THR B 1 66 ? 10.07 25.469 8.195 1 97.19 66 THR B C 1
ATOM 1559 O O . THR B 1 66 ? 9.883 24.609 9.047 1 97.19 66 THR B O 1
ATOM 1562 N N . TYR B 1 67 ? 9.117 26.047 7.527 1 97.94 67 TYR B N 1
ATOM 1563 C CA . TYR B 1 67 ? 7.723 25.672 7.75 1 97.94 67 TYR B CA 1
ATOM 1564 C C . TYR B 1 67 ? 7.168 24.906 6.562 1 97.94 67 TYR B C 1
ATOM 1566 O O . TYR B 1 67 ? 7.449 25.234 5.406 1 97.94 67 TYR B O 1
ATOM 1574 N N . TYR B 1 68 ? 6.383 23.875 6.895 1 98.25 68 TYR B N 1
ATOM 1575 C CA . TYR B 1 68 ? 5.859 22.969 5.871 1 98.25 68 TYR B CA 1
ATOM 1576 C C . TYR B 1 68 ? 4.336 23.031 5.828 1 98.25 68 TYR B C 1
ATOM 1578 O O . TYR B 1 68 ? 3.68 23.094 6.871 1 98.25 68 TYR B O 1
ATOM 1586 N N . THR B 1 69 ? 3.875 23.031 4.59 1 97.31 69 THR B N 1
ATOM 1587 C CA . THR B 1 69 ? 2.439 22.984 4.336 1 97.31 69 THR B CA 1
ATOM 1588 C C . THR B 1 69 ? 2.096 21.844 3.381 1 97.31 69 THR B C 1
ATOM 1590 O O . THR B 1 69 ? 2.766 21.656 2.361 1 97.31 69 THR B O 1
ATOM 1593 N N . ALA B 1 70 ? 1.023 21.156 3.801 1 96.94 70 ALA B N 1
ATOM 1594 C CA . ALA B 1 70 ? 0.622 20.047 2.947 1 96.94 70 ALA B CA 1
ATOM 1595 C C . ALA B 1 70 ? 0.03 20.547 1.633 1 96.94 70 ALA B C 1
ATOM 1597 O O . ALA B 1 70 ? -0.842 21.422 1.629 1 96.94 70 ALA B O 1
ATOM 1598 N N . LEU B 1 71 ? 0.524 20.016 0.518 1 96.44 71 LEU B N 1
ATOM 1599 C CA . LEU B 1 71 ? -0.031 20.312 -0.797 1 96.44 71 LEU B CA 1
ATOM 1600 C C . LEU B 1 71 ? -1.077 19.281 -1.194 1 96.44 71 LEU B C 1
ATOM 1602 O O . LEU B 1 71 ? -1.961 19.562 -2.006 1 96.44 71 LEU B O 1
ATOM 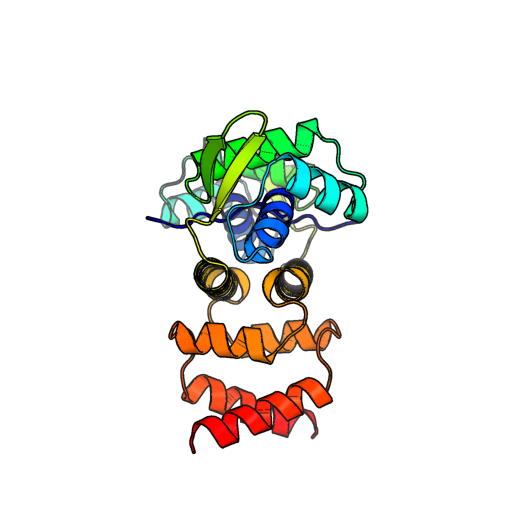1606 N N . ILE B 1 72 ? -0.932 18.062 -0.67 1 95.19 72 ILE B N 1
ATOM 1607 C CA . ILE B 1 72 ? -1.904 16.984 -0.805 1 95.19 72 ILE B CA 1
ATOM 1608 C C . ILE B 1 72 ? -2.613 16.75 0.529 1 95.19 72 ILE B C 1
ATOM 1610 O O . ILE B 1 72 ? -1.964 16.547 1.558 1 95.19 72 ILE B O 1
ATOM 1614 N N . SER B 1 73 ? -3.906 16.797 0.496 1 93.88 73 SER B N 1
ATOM 1615 C CA . SER B 1 73 ? -4.652 16.609 1.737 1 93.88 73 SER B CA 1
ATOM 1616 C C . SER B 1 73 ? -4.68 15.141 2.152 1 93.88 73 SER B C 1
ATOM 1618 O O . SER B 1 73 ? -4.445 14.25 1.329 1 93.88 73 SER B O 1
ATOM 1620 N N . LYS B 1 74 ? -4.953 14.914 3.383 1 92.69 74 LYS B N 1
ATOM 1621 C CA . LYS B 1 74 ? -5.117 13.555 3.873 1 92.69 74 LYS B CA 1
ATOM 1622 C C . LYS B 1 74 ? -6.195 12.812 3.086 1 92.69 74 LYS B C 1
ATOM 1624 O O . LYS B 1 74 ? -5.996 11.664 2.678 1 92.69 74 LYS B O 1
ATOM 1629 N N . LYS B 1 75 ? -7.266 13.492 2.855 1 91.12 75 LYS B N 1
ATOM 1630 C CA . LYS B 1 75 ? -8.383 12.891 2.137 1 91.12 75 LYS B CA 1
ATOM 1631 C C . LYS B 1 75 ? -7.977 12.484 0.723 1 91.12 75 LYS B C 1
ATOM 1633 O O . LYS B 1 75 ? -8.289 11.383 0.271 1 91.12 75 LYS B O 1
ATOM 1638 N N . GLU B 1 76 ? -7.258 13.352 0.038 1 92.19 76 GLU B N 1
ATOM 1639 C CA . GLU B 1 76 ? -6.805 13.062 -1.32 1 92.19 76 GLU B CA 1
ATOM 1640 C C . GLU B 1 76 ? -5.898 11.836 -1.356 1 92.19 76 GLU B C 1
ATOM 1642 O O . GLU B 1 76 ? -6.047 10.977 -2.225 1 92.19 76 GLU B O 1
ATOM 1647 N N . TYR B 1 77 ? -5.023 11.82 -0.415 1 93.75 77 TYR B N 1
ATOM 1648 C CA . TYR B 1 77 ? -4.086 10.695 -0.412 1 93.75 77 TYR B CA 1
ATOM 1649 C C . TYR B 1 77 ? -4.789 9.398 -0.051 1 93.75 77 TYR B C 1
ATOM 1651 O O . TYR B 1 77 ? -4.504 8.344 -0.631 1 93.75 77 TYR B O 1
ATOM 1659 N N . LEU B 1 78 ? -5.645 9.477 0.902 1 92.44 78 LEU B N 1
ATOM 1660 C CA . LEU B 1 78 ? -6.418 8.312 1.307 1 92.44 78 LEU B CA 1
ATOM 1661 C C . LEU B 1 78 ? -7.207 7.746 0.129 1 92.44 78 LEU B C 1
ATOM 1663 O O . LEU B 1 78 ? -7.246 6.527 -0.07 1 92.44 78 LEU B O 1
ATOM 1667 N N . GLU B 1 79 ? -7.789 8.617 -0.628 1 91.69 79 GLU B N 1
ATOM 1668 C CA . GLU B 1 79 ? -8.562 8.195 -1.791 1 91.69 79 GLU B CA 1
ATOM 1669 C C . GLU B 1 79 ? -7.668 7.547 -2.844 1 91.69 79 GLU B C 1
ATOM 1671 O O . GLU B 1 79 ? -8.023 6.52 -3.42 1 91.69 79 GLU B O 1
ATOM 1676 N N . PHE B 1 80 ? -6.602 8.188 -3.039 1 93.25 80 PHE B N 1
ATOM 1677 C CA . PHE B 1 80 ? -5.637 7.688 -4.012 1 93.25 80 PHE B CA 1
ATOM 1678 C C . PHE B 1 80 ? -5.145 6.297 -3.617 1 93.25 80 PHE B C 1
ATOM 1680 O O . PHE B 1 80 ? -5.242 5.355 -4.402 1 93.25 80 PHE B O 1
ATOM 1687 N N . GLU B 1 81 ? -4.652 6.168 -2.381 1 93 81 GLU B N 1
ATOM 1688 C CA . GLU B 1 81 ? -4.094 4.914 -1.886 1 93 81 GLU B CA 1
ATOM 1689 C C . GLU B 1 81 ? -5.164 3.824 -1.822 1 93 81 GLU B C 1
ATOM 1691 O O . GLU B 1 81 ? -4.887 2.658 -2.113 1 93 81 GLU B O 1
ATOM 1696 N N . THR B 1 82 ? -6.344 4.16 -1.443 1 95.12 82 THR B N 1
ATOM 1697 C CA . THR B 1 82 ? -7.434 3.199 -1.321 1 95.12 82 THR B CA 1
ATOM 1698 C C . THR B 1 82 ? -7.809 2.631 -2.688 1 95.12 82 THR B C 1
ATOM 1700 O O . THR B 1 82 ? -7.988 1.42 -2.832 1 95.12 82 THR B O 1
ATOM 1703 N N . LYS B 1 83 ? -7.883 3.51 -3.654 1 93.69 83 LYS B N 1
ATOM 1704 C CA . LYS B 1 83 ? -8.188 3.061 -5.012 1 93.69 83 LYS B CA 1
ATOM 1705 C C . LYS B 1 83 ? -7.109 2.109 -5.527 1 93.69 83 LYS B C 1
ATOM 1707 O O . LYS B 1 83 ? -7.422 1.041 -6.059 1 93.69 83 LYS B O 1
ATOM 1712 N N . TYR B 1 84 ? -5.926 2.506 -5.32 1 90.62 84 TYR B N 1
ATOM 1713 C CA . TYR B 1 84 ? -4.797 1.706 -5.785 1 90.62 84 TYR B CA 1
ATOM 1714 C C . TYR B 1 84 ? -4.793 0.331 -5.129 1 90.62 84 TYR B C 1
ATOM 1716 O O . TYR B 1 84 ? -4.68 -0.689 -5.812 1 90.62 84 TYR B O 1
ATOM 1724 N N . PHE B 1 85 ? -4.883 0.387 -3.861 1 94 85 PHE B N 1
ATOM 1725 C CA . PHE B 1 85 ? -4.875 -0.843 -3.078 1 94 85 PHE B CA 1
ATOM 1726 C C . PHE B 1 85 ? -6.02 -1.759 -3.496 1 94 85 PHE B C 1
ATOM 1728 O O . PHE B 1 85 ? -5.816 -2.951 -3.73 1 94 85 PHE B O 1
ATOM 1735 N N . PHE B 1 86 ? -7.215 -1.217 -3.648 1 95.12 86 PHE B N 1
ATOM 1736 C CA . PHE B 1 86 ? -8.414 -1.992 -3.943 1 95.12 86 PHE B CA 1
ATOM 1737 C C . PHE B 1 86 ? -8.312 -2.645 -5.316 1 95.12 86 PHE B C 1
ATOM 1739 O O . PHE B 1 86 ? -8.641 -3.824 -5.477 1 95.12 86 PHE B O 1
ATOM 1746 N N . THR B 1 87 ? -7.773 -1.936 -6.242 1 91.81 87 THR B N 1
ATOM 1747 C CA . THR B 1 87 ? -7.68 -2.398 -7.621 1 91.81 87 THR B CA 1
ATOM 1748 C C . THR B 1 87 ? -6.559 -3.426 -7.773 1 91.81 87 THR B C 1
ATOM 1750 O O . THR B 1 87 ? -6.762 -4.492 -8.359 1 91.81 87 THR B O 1
ATOM 1753 N N . ASN B 1 88 ? -5.441 -3.178 -7.078 1 89.44 88 ASN B N 1
ATOM 1754 C CA . ASN B 1 88 ? -4.254 -3.975 -7.367 1 89.44 88 ASN B CA 1
ATOM 1755 C C . ASN B 1 88 ? -4.133 -5.168 -6.422 1 89.44 88 ASN B C 1
ATOM 1757 O O . ASN B 1 88 ? -3.527 -6.184 -6.77 1 89.44 88 ASN B O 1
ATOM 1761 N N . ILE B 1 89 ? -4.707 -5.02 -5.27 1 91.75 89 ILE B N 1
ATOM 1762 C CA . ILE B 1 89 ? -4.547 -6.078 -4.277 1 91.75 89 ILE B CA 1
ATOM 1763 C C . ILE B 1 89 ? -5.793 -6.961 -4.262 1 91.75 89 ILE B C 1
ATOM 1765 O O . ILE B 1 89 ? -5.688 -8.188 -4.242 1 91.75 89 ILE B O 1
ATOM 1769 N N . HIS B 1 90 ? -6.941 -6.336 -4.383 1 93.38 90 HIS B N 1
ATOM 1770 C CA . HIS B 1 90 ? -8.172 -7.109 -4.273 1 93.38 90 HIS B CA 1
ATOM 1771 C C . HIS B 1 90 ? -8.898 -7.184 -5.613 1 93.38 90 HIS B C 1
ATOM 1773 O O . HIS B 1 90 ? -9.992 -7.746 -5.703 1 93.38 90 HIS B O 1
ATOM 1779 N N . GLU B 1 91 ? -8.289 -6.617 -6.637 1 91.44 91 GLU B N 1
ATOM 1780 C CA . GLU B 1 91 ? -8.781 -6.707 -8.008 1 91.44 91 GLU B CA 1
ATOM 1781 C C . GLU B 1 91 ? -10.25 -6.316 -8.094 1 91.44 91 GLU B C 1
ATOM 1783 O O . GLU B 1 91 ? -11.062 -7.039 -8.68 1 91.44 91 GLU B O 1
ATOM 1788 N N . ASN B 1 92 ? -10.648 -5.367 -7.344 1 92.62 92 ASN B N 1
ATOM 1789 C CA . ASN B 1 92 ? -11.969 -4.738 -7.391 1 92.62 92 ASN B CA 1
ATOM 1790 C C . ASN B 1 92 ? -13.039 -5.637 -6.789 1 92.62 92 ASN B C 1
ATOM 1792 O O . ASN B 1 92 ? -14.211 -5.562 -7.176 1 92.62 92 ASN B O 1
ATOM 1796 N N . SER B 1 93 ? -12.648 -6.434 -5.883 1 90.25 93 SER B N 1
ATOM 1797 C CA . SER B 1 93 ? -13.586 -7.332 -5.215 1 90.25 93 SER B CA 1
ATOM 1798 C C . SER B 1 93 ? -13.781 -6.938 -3.754 1 90.25 93 SER B C 1
ATOM 1800 O O . SER B 1 93 ? -12.898 -7.16 -2.922 1 90.25 93 SER B O 1
ATOM 1802 N N . LEU B 1 94 ? -14.953 -6.445 -3.48 1 91.38 94 LEU B N 1
ATOM 1803 C CA . LEU B 1 94 ? -15.297 -6.078 -2.111 1 91.38 94 LEU B CA 1
ATOM 1804 C C . LEU B 1 94 ? -15.336 -7.305 -1.21 1 91.38 94 LEU B C 1
ATOM 1806 O O . LEU B 1 94 ? -14.938 -7.242 -0.046 1 91.38 94 LEU B O 1
ATOM 1810 N N . LYS B 1 95 ? -15.742 -8.367 -1.737 1 87.88 95 LYS B N 1
ATOM 1811 C CA . LYS B 1 95 ? -15.797 -9.625 -0.993 1 87.88 95 LYS B CA 1
ATOM 1812 C C . LYS B 1 95 ? -14.398 -10.07 -0.577 1 87.88 95 LYS B C 1
ATOM 1814 O O . LYS B 1 95 ? -14.18 -10.469 0.571 1 87.88 95 LYS B O 1
ATOM 1819 N N . SER B 1 96 ? -13.5 -10.039 -1.483 1 90.88 96 SER B N 1
ATOM 1820 C CA . SER B 1 96 ? -12.117 -10.398 -1.192 1 90.88 96 SER B CA 1
ATOM 1821 C C . SER B 1 96 ? -11.555 -9.547 -0.058 1 90.88 96 SER B C 1
ATOM 1823 O O . SER B 1 96 ? -10.914 -10.07 0.858 1 90.88 96 SER B O 1
ATOM 1825 N N . LEU B 1 97 ? -11.859 -8.289 -0.093 1 94.31 97 LEU B N 1
ATOM 1826 C CA . LEU B 1 97 ? -11.359 -7.336 0.893 1 94.31 97 LEU B CA 1
ATOM 1827 C C . LEU B 1 97 ? -11.922 -7.637 2.277 1 94.31 97 LEU B C 1
ATOM 1829 O O . LEU B 1 97 ? -11.172 -7.777 3.242 1 94.31 97 LEU B O 1
ATOM 1833 N N . ILE B 1 98 ? -13.164 -7.812 2.348 1 91.19 98 ILE B N 1
ATOM 1834 C CA . ILE B 1 98 ? -13.844 -8.016 3.625 1 91.19 98 ILE B CA 1
ATOM 1835 C C . ILE B 1 98 ? -13.461 -9.375 4.199 1 91.19 98 ILE B C 1
ATOM 1837 O O . ILE B 1 98 ? -13.25 -9.516 5.406 1 91.19 98 ILE B O 1
ATOM 1841 N N . THR B 1 99 ? -13.383 -10.352 3.352 1 88.12 99 THR B N 1
ATOM 1842 C CA . THR B 1 99 ? -12.992 -11.68 3.793 1 88.12 99 THR B CA 1
ATOM 1843 C C . THR B 1 99 ? -11.586 -11.664 4.383 1 88.12 99 THR B C 1
ATOM 1845 O O . THR B 1 99 ? -11.336 -12.258 5.438 1 88.12 99 THR B O 1
ATOM 1848 N N . ALA B 1 100 ? -10.68 -10.977 3.748 1 92.38 100 ALA B N 1
ATOM 1849 C CA . ALA B 1 100 ? -9.305 -10.883 4.234 1 92.38 100 ALA B CA 1
ATOM 1850 C C . ALA B 1 100 ? -9.25 -10.188 5.594 1 92.38 100 ALA B C 1
ATOM 1852 O O . ALA B 1 100 ? -8.531 -10.625 6.492 1 92.38 100 ALA B O 1
ATOM 1853 N N 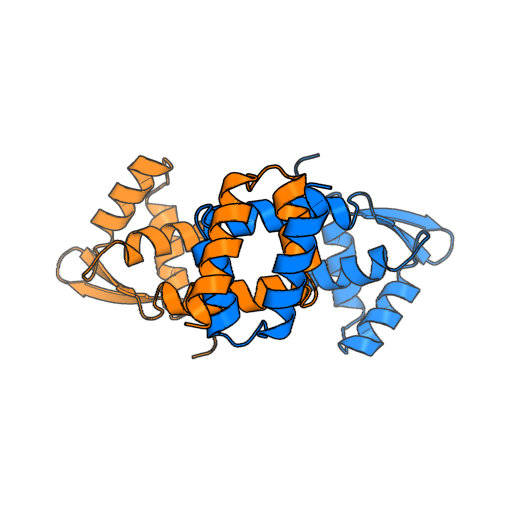. LEU B 1 101 ? -10.023 -9.141 5.773 1 94.12 101 LEU B N 1
ATOM 1854 C CA . LEU B 1 101 ? -10.055 -8.414 7.035 1 94.12 101 LEU B CA 1
ATOM 1855 C C . LEU B 1 101 ? -10.641 -9.273 8.148 1 94.12 101 LEU B C 1
ATOM 1857 O O . LEU B 1 101 ? -10.156 -9.25 9.281 1 94.12 101 LEU B O 1
ATOM 1861 N N . HIS B 1 102 ? -11.602 -9.984 7.785 1 88.12 102 HIS B N 1
ATOM 1862 C CA . HIS B 1 102 ? -12.281 -10.836 8.758 1 88.12 102 HIS B CA 1
ATOM 1863 C C . HIS B 1 102 ? -11.406 -12.016 9.164 1 88.12 102 HIS B C 1
ATOM 1865 O O . HIS B 1 102 ? -11.305 -12.336 10.352 1 88.12 102 HIS B O 1
ATOM 1871 N N . GLU B 1 103 ? -10.805 -12.633 8.188 1 85.31 103 GLU B N 1
ATOM 1872 C CA . GLU B 1 103 ? -9.961 -13.797 8.438 1 85.31 103 GLU B CA 1
ATOM 1873 C C . GLU B 1 103 ? -8.734 -13.422 9.273 1 85.31 103 GLU B C 1
ATOM 1875 O O . GLU B 1 103 ? -8.234 -14.234 10.047 1 85.31 103 GLU B O 1
ATOM 1880 N N . ASN B 1 104 ? -8.352 -12.18 9.18 1 87.06 104 ASN B N 1
ATOM 1881 C CA . ASN B 1 104 ? -7.188 -11.703 9.922 1 87.06 104 ASN B CA 1
ATOM 1882 C C . ASN B 1 104 ? -7.59 -11.086 11.258 1 87.06 104 ASN B C 1
ATOM 1884 O O . ASN B 1 104 ? -6.766 -10.461 11.922 1 87.06 104 ASN B O 1
ATOM 1888 N N . ASN B 1 105 ? -8.828 -11.148 11.523 1 89.12 105 ASN B N 1
ATOM 1889 C CA . ASN B 1 105 ? -9.383 -10.648 12.773 1 89.12 105 ASN B CA 1
ATOM 1890 C C . ASN B 1 105 ? -9.18 -9.141 12.906 1 89.12 105 ASN B C 1
ATOM 1892 O O . ASN B 1 105 ? -8.953 -8.641 14.016 1 89.12 105 ASN B O 1
ATOM 1896 N N . GLU B 1 106 ? -9.148 -8.555 11.82 1 91.25 106 GLU B N 1
ATOM 1897 C CA . GLU B 1 106 ? -9.008 -7.102 11.844 1 91.25 106 GLU B CA 1
ATOM 1898 C C . GLU B 1 106 ? -10.359 -6.422 12.047 1 91.25 106 GLU B C 1
ATOM 1900 O O . GLU B 1 106 ? -10.422 -5.266 12.469 1 91.25 106 GLU B O 1
ATOM 1905 N N . ILE B 1 107 ? -11.406 -7.113 11.727 1 92.62 107 ILE B N 1
ATOM 1906 C CA . ILE B 1 107 ? -12.734 -6.566 11.977 1 92.62 107 ILE B CA 1
ATOM 1907 C C . ILE B 1 107 ? -13.578 -7.586 12.734 1 92.62 107 ILE B C 1
ATOM 1909 O O . ILE B 1 107 ? -13.383 -8.797 12.594 1 92.62 107 ILE B O 1
ATOM 1913 N N . THR B 1 108 ? -14.445 -7.047 13.523 1 89.25 108 THR B N 1
ATOM 1914 C CA . THR B 1 108 ? -15.32 -7.879 14.336 1 89.25 108 THR B CA 1
ATOM 1915 C C . THR B 1 108 ? -16.703 -7.977 13.711 1 89.25 108 THR B C 1
ATOM 1917 O O . THR B 1 108 ? -17 -7.285 12.734 1 89.25 108 THR B O 1
ATOM 1920 N N . ASN B 1 109 ? -17.453 -8.891 14.328 1 88.25 109 ASN B N 1
ATOM 1921 C CA . ASN B 1 109 ? -18.844 -8.977 13.914 1 88.25 109 ASN B CA 1
ATOM 1922 C C . ASN B 1 109 ? -19.594 -7.672 14.18 1 88.25 109 ASN B C 1
ATOM 1924 O O . ASN B 1 109 ? -20.5 -7.297 13.43 1 88.25 109 ASN B O 1
ATOM 1928 N N . GLU B 1 110 ? -19.156 -7.047 15.18 1 90 110 GLU B N 1
ATOM 1929 C CA . GLU B 1 110 ? -19.75 -5.746 15.477 1 90 110 GLU B CA 1
ATOM 1930 C C . GLU B 1 110 ? -19.453 -4.734 14.383 1 90 110 GLU B C 1
ATOM 1932 O O . GLU B 1 110 ? -20.328 -3.947 14 1 90 110 GLU B O 1
ATOM 1937 N N . ASP B 1 111 ? -18.203 -4.785 13.898 1 90.12 111 ASP B N 1
ATOM 1938 C CA . ASP B 1 111 ? -17.828 -3.912 12.797 1 90.12 111 ASP B CA 1
ATOM 1939 C C . ASP B 1 111 ? -18.688 -4.176 11.562 1 90.12 111 ASP B C 1
ATOM 1941 O O . ASP B 1 111 ? -19.125 -3.238 10.891 1 90.12 111 ASP B O 1
ATOM 1945 N N . LEU B 1 112 ? -18.922 -5.438 11.336 1 88.62 112 LEU B N 1
ATOM 1946 C CA . LEU B 1 112 ? -19.719 -5.836 10.18 1 88.62 112 LEU B CA 1
ATOM 1947 C C . LEU B 1 112 ? -21.156 -5.395 10.344 1 88.62 112 LEU B C 1
ATOM 1949 O O . LEU B 1 112 ? -21.781 -4.938 9.383 1 88.62 112 LEU B O 1
ATOM 1953 N N . ASN B 1 113 ? -21.641 -5.477 11.523 1 87.88 113 ASN B N 1
ATOM 1954 C CA . ASN B 1 113 ? -23 -5.043 11.812 1 87.88 113 ASN B CA 1
ATOM 1955 C C . ASN B 1 113 ? -23.172 -3.537 11.633 1 87.88 113 ASN B C 1
ATOM 1957 O O . ASN B 1 113 ? -24.172 -3.076 11.094 1 87.88 113 ASN B O 1
ATOM 1961 N N . ASP B 1 114 ? -22.203 -2.861 12.07 1 88.06 114 ASP B N 1
ATOM 1962 C CA . ASP B 1 114 ? -22.219 -1.41 11.914 1 88.06 114 ASP B CA 1
ATOM 1963 C C . ASP B 1 114 ? -22.203 -1.019 10.438 1 88.06 114 ASP B C 1
ATOM 1965 O O . ASP B 1 114 ? -22.922 -0.091 10.031 1 88.06 114 ASP B O 1
ATOM 1969 N N . LEU B 1 115 ? -21.453 -1.723 9.719 1 85.06 115 LEU B N 1
ATOM 1970 C CA . LEU B 1 115 ? -21.391 -1.461 8.281 1 85.06 115 LEU B CA 1
ATOM 1971 C C . LEU B 1 115 ? -22.719 -1.772 7.609 1 85.06 115 LEU B C 1
ATOM 1973 O O . LEU B 1 115 ? -23.172 -1.014 6.75 1 85.06 115 LEU B O 1
ATOM 1977 N N . GLU B 1 116 ? -23.281 -2.867 7.996 1 84.81 116 GLU B N 1
ATOM 1978 C CA . GLU B 1 116 ? -24.578 -3.248 7.461 1 84.81 116 GLU B CA 1
ATOM 1979 C C . GLU B 1 116 ? -25.625 -2.168 7.73 1 84.81 116 GLU B C 1
ATOM 1981 O O . GLU B 1 116 ? -26.406 -1.812 6.84 1 84.81 116 GLU B O 1
ATOM 1986 N N . ASN B 1 117 ? -25.609 -1.643 8.898 1 87.62 117 ASN B N 1
ATOM 1987 C CA . ASN B 1 117 ? -26.531 -0.583 9.281 1 87.62 117 ASN B CA 1
ATOM 1988 C C . ASN B 1 117 ? -26.297 0.692 8.477 1 87.62 117 ASN B C 1
ATOM 1990 O O . ASN B 1 117 ? -27.234 1.386 8.102 1 87.62 117 ASN B O 1
ATOM 1994 N N . TRP B 1 118 ? -25.078 0.961 8.297 1 82 118 TRP B N 1
ATOM 1995 C CA . TRP B 1 118 ? -24.719 2.145 7.52 1 82 118 TRP B CA 1
ATOM 1996 C C . TRP B 1 118 ? -25.203 2.018 6.078 1 82 118 TRP B C 1
ATOM 1998 O O . TRP B 1 118 ? -25.719 2.979 5.5 1 82 118 TRP B O 1
ATOM 2008 N N . ILE B 1 119 ? -25.078 0.905 5.5 1 82 119 ILE B N 1
ATOM 2009 C CA . ILE B 1 119 ? -25.516 0.644 4.133 1 82 119 ILE B CA 1
ATOM 2010 C C . ILE B 1 119 ? -27.031 0.827 4.02 1 82 119 ILE B C 1
ATOM 2012 O O . ILE B 1 119 ? -27.516 1.405 3.049 1 82 119 ILE B O 1
ATOM 2016 N N . LYS B 1 120 ? -27.656 0.375 5.039 1 80.56 120 LYS B N 1
ATOM 2017 C CA . LYS B 1 120 ? -29.109 0.455 5.051 1 80.56 120 LYS B CA 1
ATOM 2018 C C . LYS B 1 120 ? -29.578 1.902 5.164 1 80.56 120 LYS B C 1
ATOM 2020 O O . LYS B 1 120 ? -30.625 2.268 4.613 1 80.56 120 LYS B O 1
ATOM 2025 N N . ASN B 1 121 ? -28.766 2.611 5.855 1 76.12 121 ASN B N 1
ATOM 2026 C CA . ASN B 1 121 ? -29.172 3.99 6.121 1 76.12 121 ASN B CA 1
ATOM 2027 C C . ASN B 1 121 ? -28.703 4.93 5.016 1 76.12 121 ASN B C 1
ATOM 2029 O O . ASN B 1 121 ? -29.125 6.086 4.953 1 76.12 121 ASN B O 1
ATOM 2033 N N . LYS B 1 122 ? -27.703 4.684 4.277 1 68.81 122 LYS B N 1
ATOM 2034 C CA . LYS B 1 122 ? -27.297 5.492 3.139 1 68.81 122 LYS B CA 1
ATOM 2035 C C . LYS B 1 122 ? -28.406 5.602 2.102 1 68.81 122 LYS B C 1
ATOM 2037 O O . LYS B 1 122 ? -28.5 6.605 1.393 1 68.81 122 LYS B O 1
ATOM 2042 N N . ASP B 1 123 ? -29.156 4.477 1.812 1 55.12 123 ASP B N 1
ATOM 2043 C CA . ASP B 1 123 ? -30.312 4.488 0.913 1 55.12 123 ASP B CA 1
ATOM 2044 C C . ASP B 1 123 ? -31.438 5.359 1.469 1 55.12 123 ASP B C 1
ATOM 2046 O O . ASP B 1 123 ? -32.375 5.68 0.757 1 55.12 123 ASP B O 1
ATOM 2050 N N . GLU B 1 124 ? -31.281 5.82 2.74 1 45.41 124 GLU B N 1
ATOM 2051 C CA . GLU B 1 124 ? -32.312 6.75 3.17 1 45.41 124 GLU B CA 1
ATOM 2052 C C . GLU B 1 124 ? -31.875 8.195 2.969 1 45.41 124 GLU B C 1
ATOM 2054 O O . GLU B 1 124 ? -30.688 8.508 3.049 1 45.41 124 GLU B O 1
#

Sequence (248 aa):
MNISKIPQSELNVMKVVWASNDAISSKEVITKLQEKNSWKRTTTLTLLAKLVRKEFLSAEKIKMYTYYTALISKKEYLEFETKYFFTNIHENSLKSLITALHENNEITNEDLNDLENWIKNKDEMNISKIPQSELNVMKVVWASNDAISSKEVITKLQEKNSWKRTTTLTLLAKLVRKEFLSAEKIKMYTYYTALISKKEYLEFETKYFFTNIHENSLKSLITALHENNEITNEDLNDLENWIKNKDE

Organism: NCBI:txid704125

Solvent-accessible surface area (backbone atoms only — not comparable to full-atom values): 14152 Å² total; per-residue (Å²): 134,87,86,72,89,73,56,70,72,50,46,54,53,48,52,57,54,64,71,39,93,56,72,42,37,52,65,58,54,38,53,58,40,32,74,72,64,69,48,52,60,69,57,50,53,52,44,51,53,50,34,37,74,69,54,39,29,44,76,42,77,54,92,92,40,43,30,36,37,75,67,54,52,67,67,58,48,49,42,52,52,48,51,49,46,38,46,73,70,36,64,68,34,67,64,56,48,51,50,44,35,44,76,66,63,70,47,50,72,66,53,50,50,53,49,44,52,48,59,62,50,65,81,95,133,87,85,72,90,73,56,70,73,51,47,54,53,46,53,57,51,64,70,38,92,55,72,41,38,51,68,56,53,38,53,58,41,30,73,70,65,69,47,52,62,68,57,48,52,52,46,51,52,50,34,36,75,70,54,39,29,44,78,44,78,54,91,94,40,42,30,36,37,76,66,54,52,66,67,59,49,48,42,52,51,49,52,51,46,38,45,74,71,37,64,68,32,68,64,55,48,52,49,42,36,45,76,67,63,68,48,50,72,66,54,51,49,50,49,45,52,48,60,60,50,64,81,97

Secondary structure (DSSP, 8-state):
--PPP--HHHHHHHHHHHT-SS-EEHHHHHHHHHHHH---HHHHHHHHHHHHHTTSEEEEEETTEEEEEESS-HHHHHHHHHHHHHHHHSTT-HHHHHHHHHHTT-S-HHHHHHHHHHHHHHT-/--PPP--HHHHHHHHHHHT-SS-EEHHHHHHHHHHHH---HHHHHHHHHHHHHTTSEEEEEETTEEEEEESS-HHHHHHHHHHHHHHHHSTT-HHHHHHHHHHTT-S-HHHHHHHHHHHHHHT-

InterPro domains:
  IPR005650 BlaI transcriptional regulatory family [PF03965] (8-120)
  IPR005650 BlaI transcriptional regulatory family [PIRSF019455] (2-123)
  IPR036388 Winged helix-like DNA-binding domain superfamily [G3DSA:1.10.10.10] (4-72)
  IPR036390 Winged helix DNA-binding domain superfamily [SSF46785] (5-122)